Protein AF-A0A1Y4BBS9-F1 (afdb_monomer_lite)

Radius of gyration: 26.83 Å; chains: 1; bounding box: 100×46×59 Å

Structure (mmCIF, N/CA/C/O backbone):
data_AF-A0A1Y4BBS9-F1
#
_entry.id   AF-A0A1Y4BBS9-F1
#
loop_
_atom_site.group_PDB
_atom_site.id
_atom_site.type_symbol
_atom_site.label_atom_id
_atom_site.label_alt_id
_atom_site.label_comp_id
_atom_site.label_asym_id
_atom_site.label_entity_id
_atom_site.label_seq_id
_atom_site.pdbx_PDB_ins_code
_atom_site.Cartn_x
_atom_site.Cartn_y
_atom_site.Cartn_z
_atom_site.occupancy
_atom_site.B_iso_or_equiv
_atom_site.auth_seq_id
_atom_site.auth_comp_id
_atom_site.auth_asym_id
_atom_site.auth_atom_id
_atom_site.pdbx_PDB_model_num
ATOM 1 N N . MET A 1 1 ? -31.414 -8.774 31.921 1.00 51.84 1 MET A N 1
ATOM 2 C CA . MET A 1 1 ? -30.140 -8.858 32.675 1.00 51.84 1 MET A CA 1
ATOM 3 C C . MET A 1 1 ? -29.314 -10.100 32.345 1.00 51.84 1 MET A C 1
ATOM 5 O O . MET A 1 1 ? -28.113 -9.957 32.207 1.00 51.84 1 MET A O 1
ATOM 9 N N . ILE A 1 2 ? -29.913 -11.283 32.158 1.00 49.72 2 ILE A N 1
ATOM 10 C CA . ILE A 1 2 ? -29.173 -12.538 31.895 1.00 49.72 2 ILE A CA 1
ATOM 11 C C . ILE A 1 2 ? -28.369 -12.500 30.578 1.00 49.72 2 ILE A C 1
ATOM 13 O O . ILE A 1 2 ? -27.232 -12.952 30.545 1.00 49.72 2 ILE A O 1
ATOM 17 N N . VAL A 1 3 ? -28.902 -11.878 29.521 1.00 51.78 3 VAL A N 1
ATOM 18 C CA . VAL A 1 3 ? -28.232 -11.794 28.205 1.00 51.78 3 VAL A CA 1
ATOM 19 C C . VAL A 1 3 ? -26.932 -10.974 28.250 1.00 51.78 3 VAL A C 1
ATOM 21 O O . VAL A 1 3 ? -25.945 -11.362 27.639 1.00 51.78 3 VAL A O 1
ATOM 24 N N . ALA A 1 4 ? -26.889 -9.890 29.031 1.00 47.44 4 ALA A N 1
ATOM 25 C CA . ALA A 1 4 ? -25.692 -9.049 29.151 1.00 47.44 4 ALA A CA 1
ATOM 26 C C . ALA A 1 4 ? -24.542 -9.762 29.887 1.00 47.44 4 ALA A C 1
ATOM 28 O O . ALA A 1 4 ? -23.377 -9.568 29.554 1.00 47.44 4 ALA A O 1
ATOM 29 N N . VAL A 1 5 ? -24.871 -10.631 30.850 1.00 56.19 5 VAL A N 1
ATOM 30 C CA . VAL A 1 5 ? -23.878 -11.425 31.590 1.00 56.19 5 VAL A CA 1
ATOM 31 C C . VAL A 1 5 ? -23.255 -12.497 30.691 1.00 56.19 5 VAL A C 1
ATOM 33 O O . VAL A 1 5 ? -22.051 -12.716 30.753 1.00 56.19 5 VAL A O 1
ATOM 36 N N . VAL A 1 6 ? -24.042 -13.118 29.806 1.00 57.91 6 VAL A N 1
ATOM 37 C CA . VAL A 1 6 ? -23.540 -14.143 28.873 1.00 57.91 6 VAL A CA 1
ATOM 38 C C . VAL A 1 6 ? -22.572 -13.545 27.844 1.00 57.91 6 VAL A C 1
ATOM 40 O O . VAL A 1 6 ? -21.527 -14.134 27.584 1.00 57.91 6 VAL A O 1
ATOM 43 N N . VAL A 1 7 ? -22.865 -12.354 27.311 1.00 59.22 7 VAL A N 1
ATOM 44 C CA . VAL A 1 7 ? -21.984 -11.676 26.340 1.00 59.22 7 VAL A CA 1
ATOM 45 C C . VAL A 1 7 ? -20.654 -11.260 26.977 1.00 59.22 7 VAL A C 1
ATOM 47 O O . VAL A 1 7 ? -19.600 -11.478 26.385 1.00 59.22 7 VAL A O 1
ATOM 50 N N . ALA A 1 8 ? -20.675 -10.735 28.206 1.00 55.81 8 ALA A N 1
ATOM 51 C CA . ALA A 1 8 ? -19.452 -10.344 28.909 1.00 55.81 8 ALA A CA 1
ATOM 52 C C . ALA A 1 8 ? -18.528 -11.542 29.210 1.00 55.81 8 ALA A C 1
ATOM 54 O O . ALA A 1 8 ? -17.310 -11.431 29.086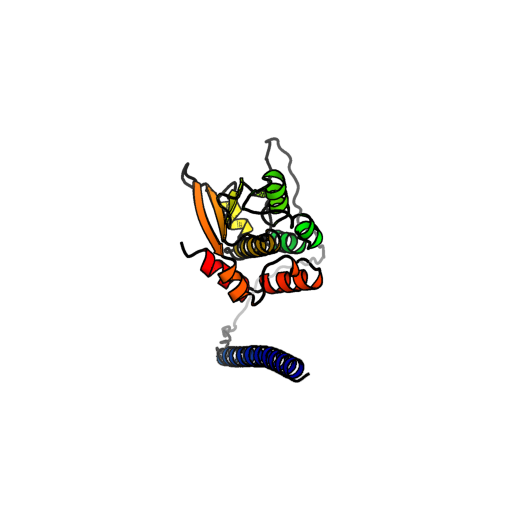 1.00 55.81 8 ALA A O 1
ATOM 55 N N . VAL A 1 9 ? -19.099 -12.702 29.555 1.00 61.75 9 VAL A N 1
ATOM 56 C CA . VAL A 1 9 ? -18.327 -13.930 29.811 1.00 61.75 9 VAL A CA 1
ATOM 57 C C . VAL A 1 9 ? -17.706 -14.486 28.524 1.00 61.75 9 VAL A C 1
ATOM 59 O O . VAL A 1 9 ? -16.564 -14.940 28.554 1.00 61.75 9 VAL A O 1
ATOM 62 N N . LEU A 1 10 ? -18.408 -14.406 27.387 1.00 55.84 10 LEU A N 1
ATOM 63 C CA . LEU A 1 10 ? -17.878 -14.857 26.094 1.00 55.84 10 LEU A CA 1
ATOM 64 C C . LEU A 1 10 ? -16.725 -13.975 25.590 1.00 55.84 10 LEU A C 1
ATOM 66 O O . LEU A 1 10 ? -15.736 -14.506 25.090 1.00 55.84 10 LEU A O 1
ATOM 70 N N . LEU A 1 11 ? -16.809 -12.654 25.775 1.00 56.56 11 LEU A N 1
ATOM 71 C CA . LEU A 1 11 ? -15.729 -11.733 25.397 1.00 56.56 11 LEU A CA 1
ATOM 72 C C . LEU A 1 11 ? -14.463 -11.953 26.240 1.00 56.56 11 LEU A C 1
ATOM 74 O O . LEU A 1 11 ? -13.361 -11.997 25.697 1.00 56.56 11 LEU A O 1
ATOM 78 N N . LEU A 1 12 ? -14.611 -12.170 27.551 1.00 53.50 12 LEU A N 1
ATOM 79 C CA . LEU A 1 12 ? -13.477 -12.466 28.435 1.00 53.50 12 LEU A CA 1
ATOM 80 C C . LEU A 1 12 ? -12.827 -13.823 28.122 1.00 53.50 12 LEU A C 1
ATOM 82 O O . LEU A 1 12 ? -11.603 -13.940 28.172 1.00 53.50 12 LEU A O 1
ATOM 86 N N . ALA A 1 13 ? -13.622 -14.833 27.753 1.00 54.53 13 ALA A N 1
ATOM 87 C CA . ALA A 1 13 ? -13.100 -16.132 27.331 1.00 54.53 13 ALA A CA 1
ATOM 88 C C . ALA A 1 13 ? -12.351 -16.056 25.985 1.00 54.53 13 ALA A C 1
ATOM 90 O O . ALA A 1 13 ? -11.323 -16.711 25.831 1.00 54.53 13 ALA A O 1
ATOM 91 N N . GLY A 1 14 ? -12.820 -15.231 25.040 1.00 42.78 14 GLY A N 1
ATOM 92 C CA . GLY A 1 14 ? -12.148 -15.008 23.754 1.00 42.78 14 GLY A CA 1
ATOM 93 C C . GLY A 1 14 ? -10.774 -14.348 23.903 1.00 42.78 14 GLY A C 1
ATOM 94 O O . GLY A 1 14 ? -9.796 -14.834 23.341 1.00 42.78 14 GLY A O 1
ATOM 95 N N . ILE A 1 15 ? -10.671 -13.307 24.736 1.00 58.84 15 ILE A N 1
ATOM 96 C CA . ILE A 1 15 ? -9.401 -12.603 24.993 1.00 58.84 15 ILE A CA 1
ATOM 97 C C . ILE A 1 15 ? -8.395 -13.519 25.712 1.00 58.84 15 ILE A C 1
ATOM 99 O O . ILE A 1 15 ? -7.218 -13.542 25.354 1.00 58.84 15 ILE A O 1
ATOM 103 N N . ALA A 1 16 ? -8.847 -14.321 26.683 1.00 48.69 16 ALA A N 1
ATOM 104 C CA . ALA A 1 16 ? -7.992 -15.297 27.364 1.00 48.69 16 ALA A CA 1
ATOM 105 C C . ALA A 1 16 ? -7.545 -16.450 26.440 1.00 48.69 16 ALA A C 1
ATOM 107 O O . ALA A 1 16 ? -6.446 -16.976 26.597 1.00 48.69 16 ALA A O 1
ATOM 108 N N . GLY A 1 17 ? -8.369 -16.830 25.457 1.00 39.91 17 GLY A N 1
ATOM 109 C CA . GLY A 1 17 ? -7.997 -17.804 24.431 1.00 39.91 17 GLY A CA 1
ATOM 110 C C . GLY A 1 17 ? -6.877 -17.295 23.521 1.00 39.91 17 GLY A C 1
ATOM 111 O O . GLY A 1 17 ? -5.894 -18.005 23.310 1.00 39.91 17 GLY A O 1
ATOM 112 N N . CYS A 1 18 ? -6.975 -16.050 23.043 1.00 50.34 18 CYS A N 1
ATOM 113 C CA . CYS A 1 18 ? -5.962 -15.454 22.167 1.00 50.34 18 CYS A CA 1
ATOM 114 C C . CYS A 1 18 ? -4.599 -15.277 22.860 1.00 50.34 18 CYS A C 1
ATOM 116 O O . CYS A 1 18 ? -3.564 -15.484 22.231 1.00 50.34 18 CYS A O 1
ATOM 118 N N . THR A 1 19 ? -4.564 -14.958 24.161 1.00 47.69 19 THR A N 1
ATOM 119 C CA . THR A 1 19 ? -3.289 -14.807 24.888 1.00 47.69 19 THR A CA 1
ATOM 120 C C . THR A 1 19 ? -2.596 -16.140 25.171 1.00 47.69 19 THR A C 1
ATOM 122 O O . THR A 1 19 ? -1.371 -16.212 25.099 1.00 47.69 19 THR A O 1
ATOM 125 N N . VAL A 1 20 ? -3.346 -17.214 25.448 1.00 48.25 20 VAL A N 1
ATOM 126 C CA . VAL A 1 20 ? -2.765 -18.540 25.732 1.00 48.25 20 VAL A CA 1
ATOM 127 C C . VAL A 1 20 ? -2.250 -19.223 24.461 1.00 48.25 20 VAL A C 1
ATOM 129 O O . VAL A 1 20 ? -1.188 -19.843 24.508 1.00 48.25 20 VAL A O 1
ATOM 132 N N . PHE A 1 21 ? -2.932 -19.075 23.318 1.00 50.06 21 PHE A N 1
ATOM 133 C CA . PHE A 1 21 ? -2.427 -19.603 22.043 1.00 50.06 21 PHE A CA 1
ATOM 134 C C . PHE A 1 21 ? -1.174 -18.861 21.559 1.00 50.06 21 PHE A C 1
ATOM 136 O O . PHE A 1 21 ? -0.216 -19.521 21.165 1.00 50.06 21 PHE A O 1
ATOM 143 N N . ASN A 1 22 ? -1.117 -17.531 21.699 1.00 47.25 22 ASN A N 1
ATOM 144 C CA . ASN A 1 22 ? 0.093 -16.770 21.370 1.00 47.25 22 ASN A CA 1
ATOM 145 C C . ASN A 1 22 ? 1.272 -17.085 22.308 1.00 47.25 22 ASN A C 1
ATOM 147 O O . ASN A 1 22 ? 2.414 -17.048 21.869 1.00 47.25 22 ASN A O 1
ATOM 151 N N . LEU A 1 23 ? 1.037 -17.433 23.581 1.00 44.06 23 LEU A N 1
ATOM 152 C CA . LEU A 1 23 ? 2.121 -17.777 24.514 1.00 44.06 23 LEU A CA 1
ATOM 153 C C . LEU A 1 23 ? 2.683 -19.195 24.295 1.00 44.06 23 LEU A C 1
ATOM 155 O O . LEU A 1 23 ? 3.881 -19.417 24.478 1.00 44.06 23 LEU A O 1
ATOM 159 N N . LEU A 1 24 ? 1.835 -20.151 23.901 1.00 44.22 24 LEU A N 1
ATOM 160 C CA . LEU A 1 24 ? 2.252 -21.531 23.617 1.00 44.22 24 LEU A CA 1
ATOM 161 C C . LEU A 1 24 ? 3.064 -21.647 22.317 1.00 44.22 24 LEU A C 1
ATOM 163 O O . LEU A 1 24 ? 3.918 -22.530 22.222 1.00 44.22 24 LEU A O 1
ATOM 167 N N . ASP A 1 25 ? 2.844 -20.750 21.354 1.00 48.19 25 ASP A N 1
ATOM 168 C CA . ASP A 1 25 ? 3.621 -20.707 20.109 1.00 48.19 25 ASP A CA 1
ATOM 169 C C . ASP A 1 25 ? 5.037 -20.143 20.346 1.00 48.19 25 ASP A C 1
ATOM 171 O O . ASP A 1 25 ? 6.028 -20.685 19.854 1.00 48.19 25 ASP A O 1
ATOM 175 N N . THR A 1 26 ? 5.175 -19.144 21.228 1.00 53.19 26 THR A N 1
ATOM 176 C CA . THR A 1 26 ? 6.481 -18.566 21.600 1.00 53.19 26 THR A CA 1
ATOM 177 C C . THR A 1 26 ? 7.366 -19.540 22.386 1.00 53.19 26 THR A C 1
ATOM 179 O O . THR A 1 26 ? 8.588 -19.510 22.248 1.00 53.19 26 THR A O 1
ATOM 182 N N . GLN A 1 27 ? 6.784 -20.433 23.197 1.00 45.47 27 GLN A N 1
ATOM 183 C CA . GLN A 1 27 ? 7.561 -21.431 23.947 1.00 45.47 27 GLN A CA 1
ATOM 184 C C . GLN A 1 27 ? 8.099 -22.555 23.052 1.00 45.47 27 GLN A C 1
ATOM 186 O O . GLN A 1 27 ? 9.244 -22.963 23.227 1.00 45.47 27 GLN A O 1
ATOM 191 N N . ARG A 1 28 ? 7.336 -22.994 22.040 1.00 50.81 28 ARG A N 1
ATOM 192 C CA . ARG A 1 28 ? 7.841 -23.954 21.042 1.00 50.81 28 ARG A CA 1
ATOM 193 C C . ARG A 1 28 ? 8.947 -23.364 20.169 1.00 50.81 28 ARG A C 1
ATOM 195 O O . ARG A 1 28 ? 9.921 -24.055 19.897 1.00 50.81 28 ARG A O 1
ATOM 202 N N . ALA A 1 29 ? 8.841 -22.087 19.800 1.00 52.16 29 ALA A N 1
ATOM 203 C CA . ALA A 1 29 ? 9.890 -21.397 19.050 1.00 52.16 29 ALA A CA 1
ATOM 204 C C . ALA A 1 29 ? 11.191 -21.216 19.861 1.00 52.16 29 ALA A C 1
ATOM 206 O O . ALA A 1 29 ? 12.279 -21.223 19.290 1.00 52.16 29 ALA A O 1
ATOM 207 N N . HIS A 1 30 ? 11.104 -21.081 21.190 1.00 48.28 30 HIS A N 1
ATOM 208 C CA . HIS A 1 30 ? 12.286 -20.961 22.049 1.00 48.28 30 HIS A CA 1
ATOM 209 C C . HIS A 1 30 ? 13.034 -22.293 22.230 1.00 48.28 30 HIS A C 1
ATOM 211 O O . HIS A 1 30 ? 14.266 -22.301 22.216 1.00 48.28 30 HIS A O 1
ATOM 217 N N . ASP A 1 31 ? 12.309 -23.411 22.343 1.00 51.72 31 ASP A N 1
ATOM 218 C CA . ASP A 1 31 ? 12.910 -24.744 22.495 1.00 51.72 31 ASP A CA 1
ATOM 219 C C . ASP A 1 31 ? 13.601 -25.228 21.201 1.00 51.72 31 ASP A C 1
ATOM 221 O O . ASP A 1 31 ? 14.678 -25.826 21.275 1.00 51.72 31 ASP A O 1
ATOM 225 N N . ASP A 1 32 ? 13.070 -24.895 20.016 1.00 52.56 32 ASP A N 1
ATOM 226 C CA . ASP A 1 32 ? 13.732 -25.200 18.732 1.00 52.56 32 ASP A CA 1
ATOM 227 C C . ASP A 1 32 ? 15.015 -24.370 18.523 1.00 52.56 32 ASP A C 1
ATOM 229 O O . ASP A 1 32 ? 16.012 -24.882 18.007 1.00 52.56 32 ASP A O 1
ATOM 233 N N . TYR A 1 33 ? 15.046 -23.116 18.995 1.00 46.72 33 TYR A N 1
ATOM 234 C CA . TYR A 1 33 ? 16.228 -22.250 18.881 1.00 46.72 33 TYR A CA 1
ATOM 235 C C . TYR A 1 33 ? 17.378 -22.688 19.809 1.00 46.72 33 TYR A C 1
ATOM 237 O O . TYR A 1 33 ? 18.554 -22.552 19.462 1.00 46.72 33 TYR A O 1
ATOM 245 N N . GLN A 1 34 ? 17.066 -23.262 20.979 1.00 48.53 34 GLN A N 1
ATOM 246 C CA . GLN A 1 34 ? 18.080 -23.829 21.880 1.00 48.53 34 GLN A CA 1
ATOM 247 C C . GLN A 1 34 ? 18.556 -25.231 21.453 1.00 48.53 34 GLN A C 1
ATOM 249 O O . GLN A 1 34 ? 19.658 -25.639 21.818 1.00 48.53 34 GLN A O 1
ATOM 254 N N . GLY A 1 35 ? 17.778 -25.960 20.645 1.00 45.66 35 GLY A N 1
ATOM 255 C CA . GLY A 1 35 ? 18.143 -27.288 20.137 1.00 45.66 35 GLY A CA 1
ATOM 256 C C . GLY A 1 35 ? 19.208 -27.296 19.030 1.00 45.66 35 GLY A C 1
ATOM 257 O O . GLY A 1 35 ? 19.811 -28.340 18.779 1.00 45.66 35 GLY A O 1
ATOM 258 N N . GLN A 1 36 ? 19.472 -26.155 18.377 1.00 46.31 36 GLN A N 1
ATOM 259 C CA . GLN A 1 36 ? 20.400 -26.058 17.237 1.00 46.31 36 GLN A CA 1
ATOM 260 C C . GLN A 1 36 ? 21.778 -25.440 17.549 1.00 46.31 36 GLN A C 1
ATOM 262 O O . GLN A 1 36 ? 22.647 -25.414 16.677 1.00 46.31 36 GLN A O 1
ATOM 267 N N . THR A 1 37 ? 22.060 -25.018 18.785 1.00 49.12 37 THR A N 1
ATOM 268 C CA . THR A 1 37 ? 23.386 -24.495 19.172 1.00 49.12 37 THR A CA 1
ATOM 269 C C . THR A 1 37 ? 24.276 -25.581 19.770 1.00 49.12 37 THR A C 1
ATOM 271 O O . THR A 1 37 ? 24.580 -25.608 20.958 1.00 49.12 37 THR A O 1
ATOM 274 N N . SER A 1 38 ? 24.745 -26.490 18.916 1.00 43.91 38 SER A N 1
ATOM 275 C CA . SER 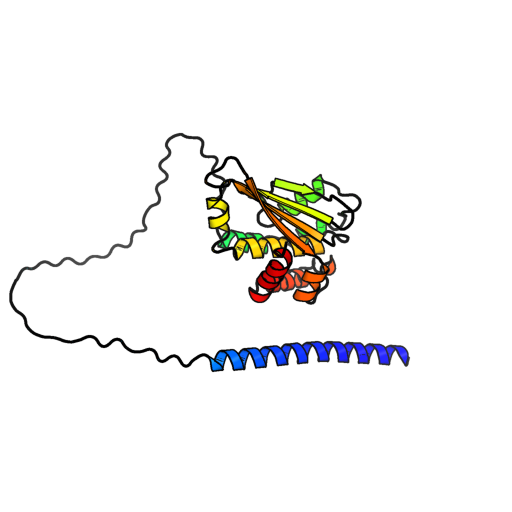A 1 38 ? 25.886 -27.345 19.252 1.00 43.91 38 SER A CA 1
ATOM 276 C C . SER A 1 38 ? 26.696 -27.696 18.002 1.00 43.91 38 SER A C 1
ATOM 278 O O . SER A 1 38 ? 26.869 -28.864 17.663 1.00 43.91 38 SER A O 1
ATOM 280 N N . GLN A 1 39 ? 27.205 -26.672 17.310 1.00 36.66 39 GLN A N 1
ATOM 281 C CA . GLN A 1 39 ? 28.352 -26.830 16.417 1.00 36.66 39 GLN A CA 1
ATOM 282 C C . GLN A 1 39 ? 29.585 -26.225 17.083 1.00 36.66 39 GLN A C 1
ATOM 284 O O . GLN A 1 39 ? 29.702 -25.022 17.297 1.00 36.66 39 GLN A O 1
ATOM 289 N N . THR A 1 40 ? 30.476 -27.123 17.477 1.00 39.06 40 THR A N 1
ATOM 290 C CA . THR A 1 40 ? 31.771 -26.875 18.093 1.00 39.06 40 THR A CA 1
ATOM 291 C C . THR A 1 40 ? 32.628 -26.027 17.156 1.00 39.06 40 THR A C 1
ATOM 293 O O . THR A 1 40 ? 32.989 -26.476 16.071 1.00 39.06 40 THR A O 1
ATOM 296 N N . VAL A 1 41 ? 32.979 -24.811 17.574 1.00 40.75 41 VAL A N 1
ATOM 297 C CA . VAL A 1 41 ? 34.001 -24.001 16.901 1.00 40.75 41 VAL A CA 1
ATOM 298 C C . VAL A 1 41 ? 35.329 -24.753 17.023 1.00 40.75 41 VAL A C 1
ATOM 300 O O . VAL A 1 41 ? 35.892 -24.846 18.114 1.00 40.75 41 VAL A O 1
ATOM 303 N N . GLN A 1 42 ? 35.811 -25.348 15.931 1.00 31.45 42 GLN A N 1
ATOM 304 C CA . GLN A 1 42 ? 37.173 -25.875 15.874 1.00 31.45 42 GLN A CA 1
ATOM 305 C C . GLN A 1 42 ? 38.139 -24.690 15.788 1.00 31.45 42 GLN A C 1
ATOM 307 O O . GLN A 1 42 ? 38.122 -23.937 14.816 1.00 31.45 42 GLN A O 1
ATOM 312 N N . GLN A 1 43 ? 38.964 -24.517 16.823 1.00 34.84 43 GLN A N 1
ATOM 313 C CA . GLN A 1 43 ? 40.153 -23.672 16.754 1.00 34.84 43 GLN A CA 1
ATOM 314 C C . GLN A 1 43 ? 41.058 -24.191 15.633 1.00 34.84 43 GLN A C 1
ATOM 316 O O . GLN A 1 43 ? 41.408 -25.370 15.609 1.00 34.84 43 GLN A O 1
ATOM 321 N N . VAL A 1 44 ? 41.428 -23.309 14.707 1.00 38.03 44 VAL A N 1
ATOM 322 C CA . VAL A 1 44 ? 42.508 -23.570 13.756 1.00 38.03 44 VAL A CA 1
ATOM 323 C C . VAL A 1 44 ? 43.823 -23.408 14.517 1.00 38.03 44 VAL A C 1
ATOM 325 O O . VAL A 1 44 ? 44.163 -22.302 14.930 1.00 38.03 44 VAL A O 1
ATOM 328 N N . ASP A 1 45 ? 44.527 -24.520 14.725 1.00 33.12 45 ASP A N 1
ATOM 329 C CA . ASP A 1 45 ? 45.896 -24.548 15.241 1.00 33.12 45 ASP A CA 1
ATOM 330 C C . ASP A 1 45 ? 46.861 -23.898 14.231 1.00 33.12 45 ASP A C 1
ATOM 332 O O . ASP A 1 45 ? 46.976 -24.325 13.079 1.00 33.12 45 ASP A O 1
ATOM 336 N N . GLU A 1 46 ? 47.586 -22.876 14.684 1.00 36.75 46 GLU A N 1
ATOM 337 C CA . GLU A 1 46 ? 48.770 -22.320 14.021 1.00 36.75 46 GLU A CA 1
ATOM 338 C C . GLU A 1 46 ? 49.968 -23.277 14.209 1.00 36.75 46 GLU A C 1
ATOM 340 O O . GLU A 1 46 ? 50.296 -23.619 15.350 1.00 36.75 46 GLU A O 1
ATOM 345 N N . PRO A 1 47 ? 50.688 -23.701 13.151 1.00 33.97 47 PRO A N 1
ATOM 346 C CA . PRO A 1 47 ? 51.934 -24.438 13.324 1.00 33.97 47 PRO A CA 1
ATOM 347 C C . PRO A 1 47 ? 53.123 -23.481 13.515 1.00 33.97 47 PRO A C 1
ATOM 349 O O . PRO A 1 47 ? 53.407 -22.620 12.684 1.00 33.97 47 PRO A O 1
ATOM 352 N N . GLY A 1 48 ? 53.817 -23.661 14.642 1.00 31.64 48 GLY A N 1
ATOM 353 C CA . GLY A 1 48 ? 54.866 -22.783 15.157 1.00 31.64 48 GLY A CA 1
ATOM 354 C C . GLY A 1 48 ? 56.255 -22.839 14.497 1.00 31.64 48 GLY A C 1
ATOM 355 O O . GLY A 1 48 ? 56.664 -23.819 13.883 1.00 31.64 48 GLY A O 1
ATOM 356 N N . THR A 1 49 ? 56.952 -21.714 14.693 1.00 38.31 49 THR A N 1
ATOM 357 C CA . THR A 1 49 ? 58.388 -21.461 14.958 1.00 38.31 49 THR A CA 1
ATOM 358 C C . THR A 1 49 ? 59.475 -22.425 14.437 1.00 38.31 49 THR A C 1
ATOM 360 O O . THR A 1 49 ? 59.569 -23.580 14.838 1.00 38.31 49 THR A O 1
ATOM 363 N N . THR A 1 50 ? 60.460 -21.889 13.693 1.00 32.44 50 THR A N 1
ATOM 364 C CA . THR A 1 50 ? 61.848 -21.653 14.181 1.00 32.44 50 THR A CA 1
ATOM 365 C C . THR A 1 50 ? 62.806 -21.096 13.104 1.00 32.44 50 THR A C 1
ATOM 367 O O . THR A 1 50 ? 62.830 -21.569 11.974 1.00 32.44 50 THR A O 1
ATOM 370 N N . SER A 1 51 ? 63.688 -20.189 13.559 1.00 30.41 51 SER A N 1
ATOM 371 C CA . SER A 1 51 ? 65.027 -19.816 13.035 1.00 30.41 51 SER A CA 1
ATOM 372 C C . SER A 1 51 ? 65.178 -18.575 12.127 1.00 30.41 51 SER A C 1
ATOM 374 O O . SER A 1 51 ? 64.988 -18.618 10.918 1.00 30.41 51 SER A O 1
ATOM 376 N N . GLU A 1 52 ? 65.642 -17.490 12.764 1.00 31.59 52 GLU A N 1
ATOM 377 C CA . GLU A 1 52 ? 66.498 -16.397 12.247 1.00 31.59 52 GLU A CA 1
ATOM 378 C C . GLU A 1 52 ? 67.827 -16.923 11.618 1.00 31.59 52 GLU A C 1
ATOM 380 O O . GLU A 1 52 ? 68.135 -18.096 11.863 1.00 31.59 52 GLU A O 1
ATOM 385 N N . PRO A 1 53 ? 68.671 -16.129 10.887 1.00 43.09 53 PRO A N 1
ATOM 386 C CA . PRO A 1 53 ? 68.898 -14.684 11.092 1.00 43.09 53 PRO A CA 1
ATOM 387 C C . PRO A 1 53 ? 69.249 -13.782 9.874 1.00 43.09 53 PRO A C 1
ATOM 389 O O . PRO A 1 53 ? 69.634 -14.235 8.799 1.00 43.09 53 PRO A O 1
ATOM 392 N N . SER A 1 54 ? 69.326 -12.480 10.191 1.00 28.41 54 SER A N 1
ATOM 393 C CA . SER A 1 54 ? 70.223 -11.431 9.646 1.00 28.41 54 SER A CA 1
ATOM 394 C C . SER A 1 54 ? 69.711 -10.552 8.496 1.00 28.41 54 SER A C 1
ATOM 396 O O . SER A 1 54 ? 69.605 -10.998 7.358 1.00 28.41 54 SER A O 1
ATOM 398 N N . GLY A 1 55 ? 69.542 -9.250 8.771 1.00 26.92 55 GLY A N 1
ATOM 399 C CA . GLY A 1 55 ? 69.380 -8.230 7.727 1.00 26.92 55 GLY A CA 1
ATOM 400 C C . GLY A 1 55 ? 68.852 -6.874 8.202 1.00 26.92 55 GLY A C 1
ATOM 401 O O . GLY A 1 55 ? 67.746 -6.490 7.859 1.00 26.92 55 GLY A O 1
ATOM 402 N N . GLU A 1 56 ? 69.654 -6.179 8.999 1.00 28.05 56 GLU A N 1
ATOM 403 C CA . GLU A 1 56 ? 69.587 -4.774 9.435 1.00 28.05 56 GLU A CA 1
ATOM 404 C C . GLU A 1 56 ? 69.072 -3.746 8.389 1.00 28.05 56 GLU A C 1
ATOM 406 O O . GLU A 1 56 ? 69.549 -3.738 7.256 1.00 28.05 56 GLU A O 1
ATOM 411 N N . THR A 1 57 ? 68.164 -2.824 8.773 1.00 27.94 57 THR A N 1
ATOM 412 C CA . THR A 1 57 ? 68.357 -1.340 8.787 1.00 27.94 57 THR A CA 1
ATOM 413 C C . THR A 1 57 ? 67.034 -0.570 9.022 1.00 27.94 57 THR A C 1
ATOM 415 O O . THR A 1 57 ? 66.178 -0.465 8.153 1.00 27.94 57 THR A O 1
ATOM 418 N N . THR A 1 58 ? 66.914 -0.016 10.231 1.00 29.05 58 THR A N 1
ATOM 419 C CA . THR A 1 58 ? 66.468 1.337 10.640 1.00 29.05 58 THR A CA 1
ATOM 420 C C . THR A 1 58 ? 65.623 2.209 9.686 1.00 29.05 58 THR A C 1
ATOM 422 O O . THR A 1 58 ? 66.129 2.691 8.676 1.00 29.05 58 THR A O 1
ATOM 425 N N . SER A 1 59 ? 64.424 2.628 10.124 1.00 29.92 59 SER A N 1
ATOM 426 C CA . SER A 1 59 ? 64.138 4.025 10.544 1.00 29.92 59 SER A CA 1
ATOM 427 C C . SER A 1 59 ? 62.692 4.218 11.020 1.00 29.92 59 SER A C 1
ATOM 429 O O . SER A 1 59 ? 61.737 3.855 10.343 1.00 29.92 59 SER A O 1
ATOM 431 N N . GLN A 1 60 ? 62.566 4.826 12.201 1.00 32.88 60 GLN A N 1
ATOM 432 C CA . GLN A 1 60 ? 61.342 5.363 12.800 1.00 32.88 60 GLN A CA 1
ATOM 433 C C . GLN A 1 60 ? 60.754 6.502 11.956 1.00 32.88 60 GLN A C 1
ATOM 435 O O . GLN A 1 60 ? 61.521 7.309 11.442 1.00 32.88 60 GLN A O 1
ATOM 440 N N . THR A 1 61 ? 59.426 6.656 11.944 1.00 28.88 61 THR A N 1
ATOM 441 C CA . THR A 1 61 ? 58.730 7.903 12.331 1.00 28.88 61 THR A CA 1
ATOM 442 C C . THR A 1 61 ? 57.267 7.564 12.646 1.00 28.88 61 THR A C 1
ATOM 444 O O . THR A 1 61 ? 56.570 6.971 11.828 1.00 28.88 61 THR A O 1
ATOM 447 N N . THR A 1 62 ? 56.837 7.902 13.858 1.00 34.72 62 THR A N 1
ATOM 448 C CA . THR A 1 62 ? 55.436 7.983 14.293 1.00 34.72 62 THR A CA 1
ATOM 449 C C . THR A 1 62 ? 54.881 9.326 13.825 1.00 34.72 62 THR A C 1
ATOM 451 O O . THR A 1 62 ? 55.616 10.298 13.939 1.00 34.72 62 THR A O 1
ATOM 454 N N . ASP A 1 63 ? 53.642 9.390 13.328 1.00 30.11 63 ASP A N 1
ATOM 455 C CA . ASP A 1 63 ? 52.673 10.435 13.704 1.00 30.11 63 ASP A CA 1
ATOM 456 C C . ASP A 1 63 ? 51.283 10.187 13.086 1.00 30.11 63 ASP A C 1
ATOM 458 O O . ASP A 1 63 ? 51.135 9.804 11.925 1.00 30.11 63 ASP A O 1
ATOM 462 N N . ASP A 1 64 ? 50.283 10.406 13.939 1.00 35.72 64 ASP A N 1
ATOM 463 C CA . ASP A 1 64 ? 48.837 10.430 13.713 1.00 35.72 64 ASP A CA 1
ATOM 464 C C . ASP A 1 64 ? 48.403 11.424 12.623 1.00 35.72 64 ASP A C 1
ATOM 466 O O . ASP A 1 64 ? 48.828 12.579 12.634 1.00 35.72 64 ASP A O 1
ATOM 470 N N . ALA A 1 65 ? 47.429 11.032 11.793 1.00 31.03 65 ALA A N 1
ATOM 471 C CA . ALA A 1 65 ? 46.402 11.944 11.281 1.00 31.03 65 ALA A CA 1
ATOM 472 C C . ALA A 1 65 ? 45.222 11.177 10.660 1.00 31.03 65 ALA A C 1
ATOM 474 O O . ALA A 1 65 ? 45.306 10.592 9.583 1.00 31.03 65 ALA A O 1
ATOM 475 N N . THR A 1 66 ? 44.082 11.258 11.343 1.00 40.47 66 THR A N 1
ATOM 476 C CA . THR A 1 66 ? 42.741 11.044 10.790 1.00 40.47 66 THR A CA 1
ATOM 477 C C . THR A 1 66 ? 42.504 12.006 9.624 1.00 40.47 66 THR A C 1
ATOM 479 O O . THR A 1 66 ? 42.656 13.217 9.791 1.00 40.47 66 THR A O 1
ATOM 482 N N . THR A 1 67 ? 42.080 11.523 8.454 1.00 31.81 67 THR A N 1
ATOM 483 C CA . THR A 1 67 ? 41.348 12.369 7.498 1.00 31.81 67 THR A CA 1
ATOM 484 C C . THR A 1 67 ? 40.466 11.540 6.573 1.00 31.81 67 THR A C 1
ATOM 486 O O . THR A 1 67 ? 40.920 10.641 5.872 1.00 31.81 67 THR A O 1
ATOM 489 N N . SER A 1 68 ? 39.182 11.881 6.610 1.00 35.38 68 SER A N 1
ATOM 490 C CA . SER A 1 68 ? 38.091 11.383 5.789 1.00 35.38 68 SER A CA 1
ATOM 491 C C . SER A 1 68 ? 38.402 11.456 4.292 1.00 35.38 68 SER A C 1
ATOM 493 O O . SER A 1 68 ? 38.787 12.509 3.778 1.00 35.38 68 SER A O 1
ATOM 495 N N . GLN A 1 69 ? 38.170 10.350 3.583 1.00 33.22 69 GLN A N 1
ATOM 496 C CA . GLN A 1 69 ? 38.175 10.315 2.124 1.00 33.22 69 GLN A CA 1
ATOM 497 C C . GLN A 1 69 ? 36.914 10.985 1.562 1.00 33.22 69 GLN A C 1
ATOM 499 O O . GLN A 1 69 ? 35.805 10.466 1.584 1.00 33.22 69 GLN A O 1
ATOM 504 N N . THR A 1 70 ? 37.151 12.209 1.116 1.00 30.89 70 THR A N 1
ATOM 505 C CA . THR A 1 70 ? 36.674 12.881 -0.096 1.00 30.89 70 THR A CA 1
ATOM 506 C C . THR A 1 70 ? 35.773 12.065 -1.043 1.00 30.89 70 THR A C 1
ATOM 508 O O . THR A 1 70 ? 36.222 11.101 -1.650 1.00 30.89 70 THR A O 1
ATOM 511 N N . THR A 1 71 ? 34.561 12.565 -1.319 1.00 33.56 71 THR A N 1
ATOM 512 C CA . THR A 1 71 ? 33.937 12.444 -2.652 1.00 33.56 71 THR A CA 1
ATOM 513 C C . THR A 1 71 ? 33.793 13.851 -3.216 1.00 33.56 71 THR A C 1
ATOM 515 O O . THR A 1 71 ? 32.965 14.645 -2.775 1.00 33.56 71 THR A O 1
ATOM 518 N N . GLY A 1 72 ? 34.700 14.199 -4.127 1.00 29.12 72 GLY A N 1
ATOM 519 C CA . GLY A 1 72 ? 34.674 15.459 -4.854 1.00 29.12 72 GLY A CA 1
ATOM 520 C C . GLY A 1 72 ? 33.732 15.352 -6.046 1.00 29.12 72 GLY A C 1
ATOM 521 O O . GLY A 1 72 ? 33.977 14.563 -6.953 1.00 29.12 72 GLY A O 1
ATOM 522 N N . ASN A 1 73 ? 32.694 16.186 -6.060 1.00 39.78 73 ASN A N 1
ATOM 523 C CA . ASN A 1 73 ? 31.901 16.471 -7.249 1.00 39.78 73 ASN A CA 1
ATOM 524 C C . ASN A 1 73 ? 32.811 17.080 -8.328 1.00 39.78 73 ASN A C 1
ATOM 526 O O . ASN A 1 73 ? 33.219 18.239 -8.222 1.00 39.78 73 ASN A O 1
ATOM 530 N N . GLN A 1 74 ? 33.114 16.315 -9.374 1.00 31.80 74 GLN A N 1
ATOM 531 C CA . GLN A 1 74 ? 33.620 16.863 -10.628 1.00 31.80 74 GLN A CA 1
ATOM 532 C C . GLN A 1 74 ? 32.457 17.049 -11.596 1.00 31.80 74 GLN A C 1
ATOM 534 O O . GLN A 1 74 ? 31.916 16.103 -12.159 1.00 31.80 74 GLN A O 1
ATOM 539 N N . THR A 1 75 ? 32.076 18.308 -11.781 1.00 38.81 75 THR A N 1
ATOM 540 C CA . THR A 1 75 ? 31.103 18.747 -12.774 1.00 38.81 75 THR A CA 1
ATOM 541 C C . THR A 1 75 ? 31.772 18.769 -14.148 1.00 38.81 75 THR A C 1
ATOM 543 O O . THR A 1 75 ? 32.668 19.574 -14.391 1.00 38.81 75 THR A O 1
ATOM 546 N N . THR A 1 76 ? 31.340 17.911 -15.070 1.00 32.66 76 THR A N 1
ATOM 547 C CA . THR A 1 76 ? 31.547 18.092 -16.516 1.00 32.66 76 THR A CA 1
ATOM 548 C C . THR A 1 76 ? 30.244 17.738 -17.215 1.00 32.66 76 THR A C 1
ATOM 550 O O . THR A 1 76 ? 29.621 16.729 -16.904 1.00 32.66 76 THR A O 1
ATOM 553 N N . GLY A 1 77 ? 29.794 18.641 -18.087 1.00 37.91 77 GLY A N 1
ATOM 554 C CA . GLY A 1 77 ? 28.454 18.649 -18.653 1.00 37.91 77 GLY A CA 1
ATOM 555 C C . GLY A 1 77 ? 28.082 17.359 -19.372 1.00 37.91 77 GLY A C 1
ATOM 556 O O . GLY A 1 77 ? 28.606 17.058 -20.435 1.00 37.91 77 GLY A O 1
ATOM 557 N N . ASN A 1 78 ? 27.110 16.666 -18.802 1.00 33.78 78 ASN A N 1
ATOM 558 C CA . ASN A 1 78 ? 26.005 16.056 -19.513 1.00 33.78 78 ASN A CA 1
ATOM 559 C C . ASN A 1 78 ? 24.823 16.081 -18.545 1.00 33.78 78 ASN A C 1
ATOM 561 O O . ASN A 1 78 ? 24.997 16.010 -17.330 1.00 33.78 78 ASN A O 1
ATOM 565 N N . GLN A 1 79 ? 23.633 16.305 -19.078 1.00 38.44 79 GLN A N 1
ATOM 566 C CA . GLN A 1 79 ? 22.406 16.422 -18.310 1.00 38.44 79 GLN A CA 1
ATOM 567 C C . GLN A 1 79 ? 22.049 15.041 -17.747 1.00 38.44 79 GLN A C 1
ATOM 569 O O . GLN A 1 79 ? 21.300 14.291 -18.361 1.00 38.44 79 GLN A O 1
ATOM 574 N N . THR A 1 80 ? 22.635 14.680 -16.607 1.00 31.88 80 THR A N 1
ATOM 575 C CA . THR A 1 80 ? 22.224 13.508 -15.841 1.00 31.88 80 THR A CA 1
ATOM 576 C C . THR A 1 80 ? 20.913 13.875 -15.164 1.00 31.88 80 THR A C 1
ATOM 578 O O . THR A 1 80 ? 20.880 14.686 -14.239 1.00 31.88 80 THR A O 1
ATOM 581 N N . THR A 1 81 ? 19.809 13.320 -15.652 1.00 36.78 81 THR A N 1
ATOM 582 C CA . THR A 1 81 ? 18.610 13.127 -14.839 1.00 36.78 81 THR A CA 1
ATOM 583 C C . THR A 1 81 ? 18.988 12.161 -13.727 1.00 36.78 81 THR A C 1
ATOM 585 O O . THR A 1 81 ? 18.840 10.955 -13.864 1.00 36.78 81 THR A O 1
ATOM 588 N N . SER A 1 82 ? 19.583 12.692 -12.663 1.00 36.09 82 SER A N 1
ATOM 589 C CA . SER A 1 82 ? 19.796 11.964 -11.423 1.00 36.09 82 SER A CA 1
ATOM 590 C C . SER A 1 82 ? 18.424 11.776 -10.786 1.00 36.09 82 SER A C 1
ATOM 592 O O . SER A 1 82 ? 17.945 12.657 -10.072 1.00 36.09 82 SER A O 1
ATOM 594 N N . THR A 1 83 ? 17.753 10.671 -11.102 1.00 45.12 83 THR A N 1
ATOM 595 C CA . THR A 1 83 ? 16.745 10.124 -10.197 1.00 45.12 83 THR A CA 1
ATOM 596 C C . THR A 1 83 ? 17.438 9.894 -8.849 1.00 45.12 83 THR A C 1
ATOM 598 O O . THR A 1 83 ? 18.582 9.430 -8.827 1.00 45.12 83 THR A O 1
ATOM 601 N N . PRO A 1 84 ? 16.845 10.314 -7.718 1.00 52.50 84 PRO A N 1
ATOM 602 C CA . PRO A 1 84 ? 17.398 9.993 -6.412 1.00 52.50 84 PRO A CA 1
ATOM 603 C C . PRO A 1 84 ? 17.384 8.472 -6.267 1.00 52.50 84 PRO A C 1
ATOM 605 O O . PRO A 1 84 ? 16.320 7.878 -6.135 1.00 52.50 84 PRO A O 1
ATOM 608 N N . GLN A 1 85 ? 18.559 7.856 -6.344 1.00 55.38 85 GLN A N 1
ATOM 609 C CA . GLN A 1 85 ? 18.742 6.431 -6.106 1.00 55.38 85 GLN A CA 1
ATOM 610 C C . GLN A 1 85 ? 18.414 6.161 -4.630 1.00 55.38 85 GLN A C 1
ATOM 612 O O . GLN A 1 85 ? 19.184 6.548 -3.746 1.00 55.38 85 GLN A O 1
ATOM 617 N N . GLY A 1 86 ? 17.239 5.583 -4.361 1.00 59.12 86 GLY A N 1
ATOM 618 C CA . GLY A 1 86 ? 16.781 5.274 -3.004 1.00 59.12 86 GLY A CA 1
ATOM 619 C C . GLY A 1 86 ? 17.707 4.257 -2.339 1.00 59.12 86 GLY A C 1
ATOM 620 O O . GLY A 1 86 ? 18.166 3.313 -2.979 1.00 59.12 86 GLY A O 1
ATOM 621 N N . SER A 1 87 ? 18.047 4.446 -1.066 1.00 66.50 87 SER A N 1
ATOM 622 C CA . SER A 1 87 ? 18.743 3.411 -0.294 1.00 66.50 87 SER A CA 1
ATOM 623 C C . SER A 1 87 ? 17.732 2.507 0.419 1.00 66.50 87 SER A C 1
ATOM 625 O O . SER A 1 87 ? 16.581 2.871 0.631 1.00 66.50 87 SER A O 1
ATOM 627 N N . ALA A 1 88 ? 18.164 1.319 0.832 1.00 61.19 88 ALA A N 1
ATOM 628 C CA . ALA A 1 88 ? 17.323 0.390 1.592 1.00 61.19 88 ALA A CA 1
ATOM 629 C C . ALA A 1 88 ? 16.841 0.991 2.932 1.00 61.19 88 ALA A C 1
ATOM 631 O O . ALA A 1 88 ? 15.698 0.796 3.359 1.00 61.19 88 ALA A O 1
ATOM 632 N N . ASP A 1 89 ? 17.708 1.778 3.577 1.00 65.50 89 ASP A N 1
ATOM 633 C CA . ASP A 1 89 ? 17.359 2.548 4.773 1.00 65.50 89 ASP A CA 1
ATOM 634 C C . ASP A 1 89 ? 16.278 3.597 4.452 1.00 65.50 89 ASP A C 1
ATOM 636 O O . ASP A 1 89 ? 15.324 3.742 5.214 1.00 65.50 89 ASP A O 1
ATOM 640 N N . ASP A 1 90 ? 16.349 4.228 3.273 1.00 83.88 90 ASP A N 1
ATOM 641 C CA . ASP A 1 90 ? 15.365 5.217 2.820 1.00 83.88 90 ASP A CA 1
ATOM 642 C C . ASP A 1 90 ? 13.965 4.608 2.637 1.00 83.88 90 ASP A C 1
ATOM 644 O O . ASP A 1 90 ? 12.981 5.229 3.020 1.00 83.88 90 ASP A O 1
ATOM 648 N N . LEU A 1 91 ? 13.826 3.363 2.160 1.00 90.00 91 LEU A N 1
ATOM 649 C CA . LEU A 1 91 ? 12.501 2.720 2.082 1.00 90.00 91 LEU A CA 1
ATOM 650 C C . LEU A 1 91 ? 11.877 2.476 3.463 1.00 90.00 91 LEU A C 1
ATOM 652 O O . LEU A 1 91 ? 10.662 2.601 3.625 1.00 90.00 91 LEU A O 1
ATOM 656 N N . SER A 1 92 ? 12.693 2.167 4.472 1.00 90.56 92 SER A N 1
ATOM 657 C CA . SER A 1 92 ? 12.206 2.036 5.853 1.00 90.56 92 SER A CA 1
ATOM 658 C C . SER A 1 92 ? 11.758 3.394 6.399 1.00 90.56 92 SER A C 1
ATOM 660 O O . SER A 1 92 ? 10.690 3.500 7.002 1.00 90.56 92 SER A O 1
ATOM 662 N N . ASP A 1 93 ? 12.537 4.444 6.136 1.00 91.62 93 ASP A N 1
ATOM 663 C CA . ASP A 1 93 ? 12.202 5.815 6.520 1.00 91.62 93 ASP A CA 1
ATOM 664 C C . ASP A 1 93 ? 10.931 6.308 5.810 1.00 91.62 93 ASP A C 1
ATOM 666 O O . ASP A 1 93 ? 10.070 6.918 6.446 1.00 91.62 93 ASP A O 1
ATOM 670 N N . GLN A 1 94 ? 10.751 5.978 4.526 1.00 94.50 94 GLN A N 1
ATOM 671 C CA . GLN A 1 94 ? 9.529 6.257 3.767 1.00 94.50 94 GLN A CA 1
ATOM 672 C C . GLN A 1 94 ? 8.306 5.573 4.391 1.00 94.50 94 GLN A C 1
ATOM 674 O O . GLN A 1 94 ? 7.263 6.213 4.516 1.00 94.50 94 GLN A O 1
ATOM 679 N N . ILE A 1 95 ? 8.422 4.311 4.830 1.00 95.56 95 ILE A N 1
ATOM 680 C CA . ILE A 1 95 ? 7.339 3.601 5.536 1.00 95.56 95 ILE A CA 1
ATOM 681 C C . ILE A 1 95 ? 6.945 4.359 6.811 1.00 95.56 95 ILE A C 1
ATOM 683 O O . ILE A 1 95 ? 5.761 4.622 7.034 1.00 95.56 95 ILE A O 1
ATOM 687 N N . TYR A 1 96 ? 7.923 4.744 7.636 1.00 94.50 96 TYR A N 1
ATOM 688 C CA . TYR A 1 96 ? 7.666 5.461 8.889 1.00 94.50 96 TYR A CA 1
ATOM 689 C C . TYR A 1 96 ? 7.204 6.911 8.685 1.00 94.50 96 TYR A C 1
ATOM 691 O O . TYR A 1 96 ? 6.540 7.466 9.561 1.00 94.50 96 TYR A O 1
ATOM 699 N N . ALA A 1 97 ? 7.503 7.520 7.536 1.00 95.81 97 ALA A N 1
ATOM 700 C CA . ALA A 1 97 ? 7.035 8.857 7.182 1.00 95.81 97 ALA A CA 1
ATOM 701 C C . ALA A 1 97 ? 5.534 8.903 6.846 1.00 95.81 97 ALA A C 1
ATOM 703 O O . ALA A 1 97 ? 4.926 9.975 6.922 1.00 95.81 97 ALA A O 1
ATOM 704 N N . VAL A 1 98 ? 4.913 7.769 6.500 1.00 97.38 98 VAL A N 1
ATOM 705 C CA . VAL A 1 98 ? 3.468 7.712 6.252 1.00 97.38 98 VAL A CA 1
ATOM 706 C C . VAL A 1 98 ? 2.708 7.815 7.572 1.00 97.38 98 VAL A C 1
ATOM 708 O O . VAL A 1 98 ? 2.780 6.935 8.433 1.00 97.38 98 VAL A O 1
ATOM 711 N N . THR A 1 99 ? 1.936 8.892 7.717 1.00 96.88 99 THR A N 1
ATOM 712 C CA . THR A 1 99 ? 1.148 9.175 8.921 1.00 96.88 99 THR A CA 1
ATOM 713 C C . THR A 1 99 ? -0.323 8.784 8.748 1.00 96.88 99 THR A C 1
ATOM 715 O O . THR A 1 99 ? -0.877 8.907 7.649 1.00 96.88 99 THR A O 1
ATOM 718 N N . PRO A 1 100 ? -1.019 8.402 9.835 1.00 96.94 100 PRO A N 1
ATOM 719 C CA . PRO A 1 100 ? -2.444 8.089 9.766 1.00 96.94 100 PRO A CA 1
ATOM 720 C C . PRO A 1 100 ? -3.291 9.323 9.420 1.00 96.94 100 PRO A C 1
ATOM 722 O O . PRO A 1 100 ? -4.358 9.189 8.828 1.00 96.94 100 PRO A O 1
ATOM 725 N N . GLU A 1 101 ? -2.819 10.538 9.721 1.00 96.50 101 GLU A N 1
ATOM 726 C CA . GLU A 1 101 ? -3.467 11.790 9.303 1.00 96.50 101 GLU A CA 1
ATOM 727 C C . GLU A 1 101 ? -3.520 11.916 7.771 1.00 96.50 101 GLU A C 1
ATOM 729 O O . GLU A 1 101 ? -4.573 12.210 7.204 1.00 96.50 101 GLU A O 1
ATOM 734 N N . THR A 1 102 ? -2.406 11.620 7.093 1.00 94.62 102 THR A N 1
ATOM 735 C CA . THR A 1 102 ? -2.313 11.694 5.626 1.00 94.62 102 THR A CA 1
ATOM 736 C C . THR A 1 102 ? -3.265 10.704 4.955 1.00 94.62 102 THR A C 1
ATOM 738 O O . THR A 1 102 ? -3.948 11.050 3.989 1.00 94.62 102 THR A O 1
ATOM 741 N N . LEU A 1 103 ? -3.359 9.491 5.504 1.00 96.62 103 LEU A N 1
ATOM 742 C CA . LEU A 1 103 ? -4.239 8.436 5.006 1.00 96.62 103 LEU A CA 1
ATOM 743 C C . LEU A 1 103 ? -5.715 8.712 5.325 1.00 96.62 103 LEU A C 1
ATOM 745 O O . LEU A 1 103 ? -6.576 8.629 4.450 1.00 96.62 103 LEU A O 1
ATOM 749 N N . SER A 1 104 ? -6.025 9.103 6.563 1.00 95.31 104 SER A N 1
ATOM 750 C CA . SER A 1 104 ? -7.406 9.335 7.011 1.00 95.31 104 SER A CA 1
ATOM 751 C C . SER A 1 104 ? -8.104 10.456 6.235 1.00 95.31 104 SER A C 1
ATOM 753 O O . SER A 1 104 ? -9.312 10.369 5.990 1.00 95.31 104 SER A O 1
ATOM 755 N N . ALA A 1 105 ? -7.345 11.446 5.750 1.00 93.31 105 ALA A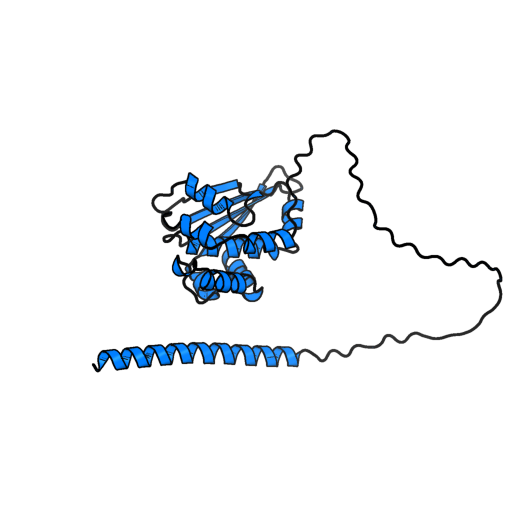 N 1
ATOM 756 C CA . ALA A 1 105 ? -7.833 12.501 4.865 1.00 93.31 105 ALA A CA 1
ATOM 757 C C . ALA A 1 105 ? -8.405 11.985 3.526 1.00 93.31 105 ALA A C 1
ATOM 759 O O . ALA A 1 105 ? -9.133 12.720 2.858 1.00 93.31 105 ALA A O 1
ATOM 760 N N . GLN A 1 106 ? -8.101 10.741 3.138 1.00 92.75 106 GLN A N 1
ATOM 761 C CA . GLN A 1 106 ? -8.513 10.119 1.875 1.00 92.75 106 GLN A CA 1
ATOM 762 C C . GLN A 1 106 ? -9.556 8.997 2.050 1.00 92.75 106 GLN A C 1
ATOM 764 O O . GLN A 1 106 ? -9.897 8.319 1.084 1.00 92.75 106 GLN A O 1
ATOM 769 N N . THR A 1 107 ? -10.118 8.809 3.250 1.00 90.88 107 THR A N 1
ATOM 770 C CA . THR A 1 107 ? -11.065 7.708 3.561 1.00 90.88 107 THR A CA 1
ATOM 771 C C . THR A 1 107 ? -12.406 7.764 2.823 1.00 90.88 107 THR A C 1
ATOM 773 O O . THR A 1 107 ? -13.173 6.803 2.845 1.00 90.88 107 THR A O 1
ATOM 776 N N . SER A 1 108 ? -12.711 8.877 2.152 1.00 92.19 108 SER A N 1
ATOM 777 C CA . SER A 1 108 ? -13.877 9.004 1.272 1.00 92.19 108 SER A CA 1
ATOM 778 C C . SER A 1 108 ? -13.679 8.359 -0.105 1.00 92.19 108 SER A C 1
ATOM 780 O O . SER A 1 108 ? -14.650 8.240 -0.856 1.00 92.19 108 SER A O 1
ATOM 782 N N . LEU A 1 109 ? -12.450 7.956 -0.452 1.00 94.25 109 LEU A N 1
ATOM 783 C CA . LEU A 1 109 ? -12.161 7.239 -1.688 1.00 94.25 109 LEU A CA 1
ATOM 784 C C . LEU A 1 109 ? -12.822 5.861 -1.694 1.00 94.25 109 LEU A C 1
ATOM 786 O O . LEU A 1 109 ? -12.809 5.130 -0.704 1.00 94.25 109 LEU A O 1
ATOM 790 N N . THR A 1 110 ? -13.362 5.498 -2.856 1.00 95.81 110 THR A N 1
ATOM 791 C CA . THR A 1 110 ? -13.919 4.168 -3.117 1.00 95.81 110 THR A CA 1
ATOM 792 C C . THR A 1 110 ? -13.497 3.689 -4.499 1.00 95.81 110 THR A C 1
ATOM 794 O O . THR A 1 110 ? -13.318 4.494 -5.416 1.00 95.81 110 THR A O 1
ATOM 797 N N . THR A 1 111 ? -13.374 2.379 -4.668 1.00 96.00 111 THR A N 1
ATOM 798 C CA . THR A 1 111 ? -13.091 1.744 -5.964 1.00 96.00 111 THR A CA 1
ATOM 799 C C . THR A 1 111 ? -14.311 1.724 -6.891 1.00 96.00 111 THR A C 1
ATOM 801 O O . THR A 1 111 ? -14.162 1.685 -8.109 1.00 96.00 111 THR A O 1
ATOM 804 N N . ALA A 1 112 ? -15.532 1.788 -6.347 1.00 92.69 112 ALA A N 1
ATOM 805 C CA . ALA A 1 112 ? -16.765 1.796 -7.141 1.00 92.69 112 ALA A CA 1
ATOM 806 C C . ALA A 1 112 ? -16.956 3.074 -7.984 1.00 92.69 112 ALA A C 1
ATOM 808 O O . ALA A 1 112 ? -17.674 3.064 -8.987 1.00 92.69 112 ALA A O 1
ATOM 809 N N . SER A 1 113 ? -16.368 4.197 -7.569 1.00 88.88 113 SER A N 1
ATOM 810 C CA . SER A 1 113 ? -16.397 5.474 -8.293 1.00 88.88 113 SER A CA 1
ATOM 811 C C . SER A 1 113 ? -15.148 6.284 -7.933 1.00 88.88 113 SER A C 1
ATOM 813 O O . SER A 1 113 ? -15.237 7.221 -7.136 1.00 88.88 113 SER A O 1
ATOM 815 N N . PRO A 1 114 ? -13.975 5.903 -8.470 1.00 86.31 114 PRO A N 1
ATOM 816 C CA . PRO A 1 114 ? -12.705 6.473 -8.044 1.00 86.31 114 PRO A CA 1
ATOM 817 C C . PRO A 1 114 ? -12.585 7.935 -8.489 1.00 86.31 114 PRO A C 1
ATOM 819 O O . PRO A 1 114 ? -12.712 8.258 -9.672 1.00 86.31 114 PRO A O 1
ATOM 822 N N . ASP A 1 115 ? -12.262 8.827 -7.552 1.00 93.69 115 ASP A N 1
ATOM 823 C CA . ASP A 1 115 ? -11.613 10.087 -7.913 1.00 93.69 115 ASP A CA 1
ATOM 824 C C . ASP A 1 115 ? -10.160 9.762 -8.265 1.00 93.69 115 ASP A C 1
ATOM 826 O O . ASP A 1 115 ? -9.316 9.563 -7.391 1.00 93.69 115 ASP A O 1
ATOM 830 N N . GLN A 1 116 ? -9.878 9.689 -9.564 1.00 93.75 116 GLN A N 1
ATOM 831 C CA . GLN A 1 116 ? -8.562 9.322 -10.076 1.00 93.75 116 GLN A CA 1
ATOM 832 C C . GLN A 1 116 ? -7.452 10.271 -9.594 1.00 93.75 116 GLN A C 1
ATOM 834 O O . GLN A 1 116 ? -6.328 9.831 -9.363 1.00 93.75 116 GLN A O 1
ATOM 839 N N . SER A 1 117 ? -7.742 11.565 -9.416 1.00 94.12 117 SER A N 1
ATOM 840 C CA . SER A 1 117 ? -6.733 12.519 -8.945 1.00 94.12 117 SER A CA 1
ATOM 841 C C . SER A 1 117 ? -6.415 12.301 -7.472 1.00 94.12 117 SER A C 1
ATOM 843 O O . SER A 1 117 ? -5.245 12.347 -7.088 1.00 94.12 117 SER A O 1
ATOM 845 N N . ALA A 1 118 ? -7.437 12.063 -6.652 1.00 94.44 118 ALA A N 1
ATOM 846 C CA . ALA A 1 118 ? -7.252 11.764 -5.239 1.00 94.44 118 ALA A CA 1
ATOM 847 C C . ALA A 1 118 ? -6.602 10.384 -5.024 1.00 94.44 118 ALA A C 1
ATOM 849 O O . ALA A 1 118 ? -5.702 10.280 -4.196 1.00 94.44 118 ALA A O 1
ATOM 850 N N . LEU A 1 119 ? -6.947 9.369 -5.826 1.00 96.19 119 LEU A N 1
ATOM 851 C CA . LEU A 1 119 ? -6.277 8.063 -5.813 1.00 96.19 119 LEU A CA 1
ATOM 852 C C . LEU A 1 119 ? -4.782 8.189 -6.132 1.00 96.19 119 LEU A C 1
ATOM 854 O O . LEU A 1 119 ? -3.951 7.697 -5.374 1.00 96.19 119 LEU A O 1
ATOM 858 N N . THR A 1 120 ? -4.420 8.885 -7.214 1.00 95.88 120 THR A N 1
ATOM 859 C CA . THR A 1 120 ? -3.006 9.103 -7.555 1.00 95.88 120 THR A CA 1
ATOM 860 C C . THR A 1 120 ? -2.274 9.848 -6.440 1.00 95.88 120 THR A C 1
ATOM 862 O O . THR A 1 120 ? -1.168 9.456 -6.083 1.00 95.88 120 THR A O 1
ATOM 865 N N . LYS A 1 121 ? -2.892 10.873 -5.837 1.00 95.25 121 LYS A N 1
ATOM 866 C CA . LYS A 1 121 ? -2.300 11.586 -4.694 1.00 95.25 121 LYS A CA 1
ATOM 867 C C . LYS A 1 121 ? -2.102 10.684 -3.483 1.00 95.25 121 LYS A C 1
ATOM 869 O O . LYS A 1 121 ? -1.061 10.786 -2.855 1.00 95.25 121 LYS A O 1
ATOM 874 N N . LEU A 1 122 ? -3.062 9.814 -3.166 1.00 96.75 122 LEU A N 1
ATOM 875 C CA . LEU A 1 122 ? -2.924 8.846 -2.079 1.00 96.75 122 LEU A CA 1
ATOM 876 C C . LEU A 1 122 ? -1.708 7.942 -2.321 1.00 96.75 122 LEU A C 1
ATOM 878 O O . LEU A 1 122 ? -0.836 7.866 -1.464 1.00 96.75 122 LEU A O 1
ATOM 882 N N . VAL A 1 123 ? -1.595 7.328 -3.502 1.00 97.69 123 VAL A N 1
ATOM 883 C CA . VAL A 1 123 ? -0.465 6.433 -3.823 1.00 97.69 123 VAL A CA 1
ATOM 884 C C . VAL A 1 123 ? 0.877 7.179 -3.833 1.00 97.69 123 VAL A C 1
ATOM 886 O O . VAL A 1 123 ? 1.886 6.629 -3.411 1.00 97.69 123 VAL A O 1
ATOM 889 N N . GLN A 1 124 ? 0.899 8.459 -4.215 1.00 96.19 124 GLN A N 1
ATOM 890 C CA . GLN A 1 124 ? 2.100 9.303 -4.137 1.00 96.19 124 GLN A CA 1
ATOM 891 C C . GLN A 1 124 ? 2.585 9.573 -2.705 1.00 96.19 124 GLN A C 1
ATOM 893 O O . GLN A 1 124 ? 3.727 9.988 -2.531 1.00 96.19 124 GLN A O 1
ATOM 898 N N . THR A 1 125 ? 1.749 9.361 -1.685 1.00 95.88 125 THR A N 1
ATOM 899 C CA . THR A 1 125 ? 2.176 9.472 -0.277 1.00 95.88 125 THR A CA 1
ATOM 900 C C . THR A 1 125 ? 2.829 8.204 0.260 1.00 95.88 125 THR A C 1
ATOM 902 O O . THR A 1 125 ? 3.342 8.220 1.374 1.00 95.88 125 THR A O 1
ATOM 905 N N . LEU A 1 126 ? 2.799 7.114 -0.508 1.00 97.69 126 LEU A N 1
ATOM 906 C CA . LEU A 1 126 ? 3.312 5.815 -0.098 1.00 97.69 126 LEU A CA 1
ATOM 907 C C . LEU A 1 126 ? 4.780 5.624 -0.533 1.00 97.69 126 LEU A C 1
ATOM 909 O O . LEU A 1 126 ? 5.238 6.290 -1.472 1.00 97.69 126 LEU A O 1
ATOM 913 N N . PRO A 1 127 ? 5.516 4.705 0.121 1.00 96.00 127 PRO A N 1
ATOM 914 C CA . PRO A 1 127 ? 6.798 4.201 -0.359 1.00 96.00 127 PRO A CA 1
ATOM 915 C C . PRO A 1 127 ? 6.800 3.854 -1.850 1.00 96.00 127 PRO A C 1
ATOM 917 O O . PRO A 1 127 ? 5.769 3.462 -2.405 1.00 96.00 127 PRO A O 1
ATOM 920 N N . LEU A 1 128 ? 7.970 3.975 -2.484 1.00 93.81 128 LEU A N 1
ATOM 921 C CA . LEU A 1 128 ? 8.189 3.729 -3.922 1.00 93.81 128 LEU A CA 1
ATOM 922 C C . LEU A 1 128 ? 7.475 4.722 -4.859 1.00 93.81 128 LEU A C 1
ATOM 924 O O . LEU A 1 128 ? 7.481 4.544 -6.075 1.00 93.81 128 LEU A O 1
ATOM 928 N N . SER A 1 129 ? 6.897 5.809 -4.338 1.00 94.44 129 SER A N 1
ATOM 929 C CA . SER A 1 129 ? 6.185 6.815 -5.146 1.00 94.44 129 SER A CA 1
ATOM 930 C C . SER A 1 129 ? 7.037 7.479 -6.236 1.00 94.44 129 SER A C 1
ATOM 932 O O . SER A 1 129 ? 6.486 7.893 -7.257 1.00 94.44 129 SER A O 1
ATOM 934 N N . THR A 1 130 ? 8.364 7.535 -6.073 1.00 92.75 130 THR A N 1
ATOM 935 C CA . THR A 1 130 ? 9.311 7.973 -7.118 1.00 92.75 130 THR A CA 1
ATOM 936 C C . THR A 1 130 ? 9.197 7.135 -8.394 1.00 92.75 130 THR A C 1
ATOM 938 O O . THR A 1 130 ? 9.387 7.665 -9.487 1.00 92.75 130 THR A O 1
ATOM 941 N N . TYR A 1 131 ? 8.837 5.857 -8.260 1.00 94.19 131 TYR A N 1
ATOM 942 C CA . TYR A 1 131 ? 8.691 4.896 -9.351 1.00 94.19 131 TYR A CA 1
ATOM 943 C C . TYR A 1 131 ? 7.239 4.739 -9.814 1.00 94.19 131 TYR A C 1
ATOM 945 O O . TYR A 1 131 ? 6.952 3.873 -10.629 1.00 94.19 131 TYR A O 1
ATOM 953 N N . LEU A 1 132 ? 6.292 5.543 -9.316 1.00 95.94 132 LEU A N 1
ATOM 954 C CA . LEU A 1 132 ? 4.877 5.390 -9.658 1.00 95.94 132 LEU A CA 1
ATOM 955 C C . LEU A 1 132 ? 4.628 5.612 -11.162 1.00 95.94 132 LEU A C 1
ATOM 957 O O . LEU A 1 132 ? 4.627 6.746 -11.645 1.00 95.94 132 LEU A O 1
ATOM 961 N N . GLY A 1 133 ? 4.329 4.531 -11.882 1.00 95.06 133 GLY A N 1
ATOM 962 C CA . GLY A 1 133 ? 3.892 4.544 -13.279 1.00 95.06 133 GLY A CA 1
ATOM 963 C C . GLY A 1 133 ? 2.395 4.833 -13.427 1.00 95.06 133 GLY A C 1
ATOM 964 O O . GLY A 1 133 ? 1.965 5.457 -14.399 1.00 95.06 133 GLY A O 1
ATOM 965 N N . GLY A 1 134 ? 1.585 4.444 -12.437 1.00 96.62 134 GLY A N 1
ATOM 966 C CA . GLY A 1 134 ? 0.155 4.736 -12.423 1.00 96.62 134 GLY A CA 1
ATOM 967 C C . GLY A 1 134 ? -0.609 4.032 -11.306 1.00 96.62 134 GLY A C 1
ATOM 968 O O . GLY A 1 134 ? -0.105 3.120 -10.662 1.00 96.62 134 GLY A O 1
ATOM 969 N N . ALA A 1 135 ? -1.848 4.466 -11.086 1.00 97.38 135 ALA A N 1
ATOM 970 C CA . ALA A 1 135 ? -2.799 3.805 -10.198 1.00 97.38 135 ALA A CA 1
ATOM 971 C C . ALA A 1 135 ? -4.195 3.884 -10.819 1.00 97.38 135 ALA A C 1
ATOM 973 O O . ALA A 1 135 ? -4.535 4.918 -11.391 1.00 97.38 135 ALA A O 1
ATOM 974 N N . SER A 1 136 ? -5.014 2.843 -10.715 1.00 97.06 136 SER A N 1
ATOM 975 C CA . SER A 1 136 ? -6.385 2.851 -11.235 1.00 97.06 136 SER A CA 1
ATOM 976 C C . SER A 1 136 ? -7.299 1.908 -10.449 1.00 97.06 136 SER A C 1
ATOM 978 O O . SER A 1 136 ? -6.821 1.038 -9.726 1.00 97.06 136 SER A O 1
ATOM 980 N N . ALA A 1 137 ? -8.618 2.083 -10.575 1.00 97.06 137 ALA A N 1
ATOM 981 C CA . ALA A 1 137 ? -9.609 1.140 -10.052 1.00 97.06 137 ALA A CA 1
ATOM 982 C C . ALA A 1 137 ? -10.360 0.493 -11.230 1.00 97.06 137 ALA A C 1
ATOM 984 O O . ALA A 1 137 ? -11.339 1.070 -11.716 1.00 97.06 137 ALA A O 1
ATOM 985 N N . PRO A 1 138 ? -9.903 -0.664 -11.745 1.00 95.12 138 PRO A N 1
ATOM 986 C CA . PRO A 1 138 ? -10.490 -1.278 -12.940 1.00 95.12 138 PRO A CA 1
ATOM 987 C C . PRO A 1 138 ? -11.909 -1.813 -12.693 1.00 95.12 138 PRO A C 1
ATOM 989 O O . PRO A 1 138 ? -12.722 -1.903 -13.615 1.00 95.12 138 PRO A O 1
ATOM 992 N N . SER A 1 139 ? -12.224 -2.162 -11.444 1.00 95.31 139 SER A N 1
ATOM 993 C CA . SER A 1 139 ? -13.531 -2.652 -11.017 1.00 95.31 139 SER A CA 1
ATOM 994 C C . SER A 1 139 ? -13.772 -2.356 -9.540 1.00 95.31 139 SER A C 1
ATOM 996 O O . SER A 1 139 ? -12.828 -2.228 -8.764 1.00 95.31 139 SER A O 1
ATOM 998 N N . ALA A 1 140 ? -15.044 -2.321 -9.131 1.00 96.12 140 ALA A N 1
ATOM 999 C CA . ALA A 1 140 ? -15.397 -2.257 -7.716 1.00 96.12 140 ALA A CA 1
ATOM 1000 C C . ALA A 1 140 ? -14.748 -3.424 -6.951 1.00 96.12 140 ALA A C 1
ATOM 1002 O O . ALA A 1 140 ? -14.812 -4.571 -7.392 1.00 96.12 140 ALA A O 1
ATOM 1003 N N . GLY A 1 141 ? -14.138 -3.125 -5.812 1.00 97.81 141 GLY A N 1
ATOM 1004 C CA . GLY A 1 141 ? -13.350 -4.060 -5.021 1.00 97.81 141 GLY A CA 1
ATOM 1005 C C . GLY A 1 141 ? -11.861 -4.103 -5.356 1.00 97.81 141 GLY A C 1
ATOM 1006 O O . GLY A 1 141 ? -11.123 -4.724 -4.592 1.00 97.81 141 GLY A O 1
ATOM 1007 N N . THR A 1 142 ? -11.403 -3.460 -6.435 1.00 98.19 142 THR A N 1
ATOM 1008 C CA . THR A 1 142 ? -10.052 -3.683 -6.971 1.00 98.19 142 THR A CA 1
ATOM 1009 C C . THR A 1 142 ? -9.305 -2.381 -7.236 1.00 98.19 142 THR A C 1
ATOM 1011 O O . THR A 1 142 ? -9.874 -1.431 -7.774 1.00 98.19 142 THR A O 1
ATOM 1014 N N . LEU A 1 143 ? -8.010 -2.366 -6.917 1.00 98.44 143 LEU A N 1
ATOM 1015 C CA . LEU A 1 143 ? -7.052 -1.369 -7.391 1.00 98.44 143 LEU A CA 1
ATOM 1016 C C . LEU A 1 143 ? -5.901 -2.040 -8.141 1.00 98.44 143 LEU A C 1
ATOM 1018 O O . LEU A 1 143 ? -5.501 -3.157 -7.817 1.00 98.44 143 LEU A O 1
ATOM 1022 N N . GLU A 1 144 ? -5.357 -1.318 -9.110 1.00 98.31 144 GLU A N 1
ATOM 1023 C CA . GLU A 1 144 ? -4.105 -1.629 -9.793 1.00 98.31 144 GLU A CA 1
ATOM 1024 C C . GLU A 1 144 ? -3.119 -0.488 -9.550 1.00 98.31 144 GLU A C 1
ATOM 1026 O O . GLU A 1 144 ? -3.489 0.681 -9.686 1.00 98.31 144 GLU A O 1
ATOM 1031 N N . VAL A 1 145 ? -1.878 -0.814 -9.195 1.00 98.50 145 VAL A N 1
ATOM 1032 C CA . VAL A 1 145 ? -0.776 0.147 -9.063 1.00 98.50 145 VAL A CA 1
ATOM 1033 C C . VAL A 1 145 ? 0.416 -0.379 -9.848 1.00 98.50 145 VAL A C 1
ATOM 1035 O O . VAL A 1 145 ? 0.758 -1.550 -9.734 1.00 98.50 145 VAL A O 1
ATOM 1038 N N . THR A 1 146 ? 1.041 0.481 -10.643 1.00 97.94 146 THR A N 1
ATOM 1039 C CA . THR A 1 146 ? 2.237 0.145 -11.417 1.00 97.94 146 THR A CA 1
ATOM 1040 C C . THR A 1 146 ? 3.422 0.937 -10.890 1.00 97.94 146 THR A C 1
ATOM 1042 O O . THR A 1 146 ? 3.343 2.167 -10.820 1.00 97.94 146 THR A O 1
ATOM 1045 N N . TYR A 1 147 ? 4.511 0.244 -10.572 1.00 95.94 147 TYR A N 1
ATOM 1046 C CA . TYR A 1 147 ? 5.822 0.818 -10.296 1.00 95.94 147 TYR A CA 1
ATOM 1047 C C . TYR A 1 147 ? 6.759 0.496 -11.462 1.00 95.94 147 TYR A C 1
ATOM 1049 O O . TYR A 1 147 ? 6.860 -0.653 -11.879 1.00 95.94 147 TYR A O 1
ATOM 1057 N N . SER A 1 148 ? 7.402 1.517 -12.021 1.00 93.62 148 SER A N 1
ATOM 1058 C CA . SER A 1 148 ? 8.282 1.402 -13.180 1.00 93.62 148 SER A CA 1
ATOM 1059 C C . SER A 1 148 ? 9.695 1.839 -12.829 1.00 93.62 148 SER A C 1
ATOM 1061 O O . SER A 1 148 ? 9.951 3.024 -12.597 1.00 93.62 148 SER A O 1
ATOM 1063 N N . TYR A 1 149 ? 10.609 0.876 -12.825 1.00 90.88 149 TYR A N 1
ATOM 1064 C CA . TYR A 1 149 ? 12.020 1.086 -12.550 1.00 90.88 149 TYR A CA 1
ATOM 1065 C C . TYR A 1 149 ? 12.746 1.507 -13.837 1.00 90.88 149 TYR A C 1
ATOM 1067 O O . TYR A 1 149 ? 12.545 0.893 -14.884 1.00 90.88 149 TYR A O 1
ATOM 1075 N N . PRO A 1 150 ? 13.560 2.578 -13.812 1.00 86.44 150 PRO A N 1
ATOM 1076 C CA . PRO A 1 150 ? 14.280 3.053 -14.994 1.00 86.44 150 PRO A CA 1
ATOM 1077 C C . PRO A 1 150 ? 15.304 2.066 -15.567 1.00 86.44 150 PRO A C 1
ATOM 1079 O O . PRO A 1 150 ? 15.572 2.125 -16.767 1.00 86.44 150 PRO A O 1
ATOM 1082 N N . THR A 1 151 ? 15.889 1.207 -14.727 1.00 84.44 151 THR A N 1
ATOM 1083 C CA . THR A 1 151 ? 16.888 0.185 -15.088 1.00 84.44 151 THR A CA 1
ATOM 1084 C C . THR A 1 151 ? 16.746 -1.037 -14.179 1.00 84.44 151 THR A C 1
ATOM 1086 O O . THR A 1 151 ? 16.410 -0.855 -13.009 1.00 84.44 151 THR A O 1
ATOM 1089 N N . HIS A 1 152 ? 17.086 -2.234 -14.670 1.00 81.56 152 HIS A N 1
ATOM 1090 C CA . HIS A 1 152 ? 17.153 -3.468 -13.868 1.00 81.56 152 HIS A CA 1
ATOM 1091 C C . HIS A 1 152 ? 18.046 -3.291 -12.622 1.00 81.56 152 HIS A C 1
ATOM 1093 O O . HIS A 1 152 ? 17.589 -3.435 -11.492 1.00 81.56 152 HIS A O 1
ATOM 1099 N N . ASP A 1 153 ? 19.265 -2.760 -12.804 1.00 81.69 153 ASP A N 1
ATOM 1100 C CA . ASP A 1 153 ? 20.196 -2.423 -11.709 1.00 81.69 153 ASP A CA 1
ATOM 1101 C C . ASP A 1 153 ? 19.589 -1.516 -10.616 1.00 81.69 153 ASP A C 1
ATOM 1103 O O . ASP A 1 153 ? 20.026 -1.534 -9.462 1.00 81.69 153 ASP A O 1
ATOM 1107 N N . GLU A 1 154 ? 18.620 -0.660 -10.968 1.00 81.88 154 GLU A N 1
ATOM 1108 C CA . GLU A 1 154 ? 18.018 0.259 -9.997 1.00 81.88 154 GLU A CA 1
ATOM 1109 C C . GLU A 1 154 ? 17.051 -0.490 -9.086 1.00 81.88 154 GLU A C 1
ATOM 1111 O O . GLU A 1 154 ? 17.081 -0.261 -7.875 1.00 81.88 154 GLU A O 1
ATOM 1116 N N . ARG A 1 155 ? 16.269 -1.420 -9.648 1.00 81.50 155 ARG A N 1
ATOM 1117 C CA . ARG A 1 155 ? 15.383 -2.316 -8.903 1.00 81.50 155 ARG A CA 1
ATOM 1118 C C . ARG A 1 155 ? 16.190 -3.207 -7.960 1.00 81.50 155 ARG A C 1
ATOM 1120 O O . ARG A 1 155 ? 15.925 -3.207 -6.760 1.00 81.50 155 ARG A O 1
ATOM 1127 N N . ASP A 1 156 ? 17.247 -3.846 -8.449 1.00 81.00 156 ASP A N 1
ATOM 1128 C CA . ASP A 1 156 ? 18.140 -4.682 -7.632 1.00 81.00 156 ASP A CA 1
ATOM 1129 C C . ASP A 1 156 ? 18.800 -3.903 -6.484 1.00 81.00 156 ASP A C 1
ATOM 1131 O O . ASP A 1 156 ? 18.924 -4.378 -5.347 1.00 81.00 156 ASP A O 1
ATOM 1135 N N . TYR A 1 157 ? 19.208 -2.661 -6.752 1.00 81.50 157 TYR A N 1
ATOM 1136 C CA . TYR A 1 157 ? 19.868 -1.828 -5.755 1.00 81.50 157 TYR A CA 1
ATOM 1137 C C . TYR A 1 157 ? 18.951 -1.440 -4.587 1.00 81.50 157 TYR A C 1
ATOM 1139 O O . TYR A 1 157 ? 19.402 -1.437 -3.430 1.00 81.50 157 TYR A O 1
ATOM 1147 N N . ILE A 1 158 ? 17.695 -1.078 -4.876 1.00 80.88 158 ILE A N 1
ATOM 1148 C CA . ILE A 1 158 ? 16.711 -0.710 -3.845 1.00 80.88 158 ILE A CA 1
ATOM 1149 C C . ILE A 1 158 ? 16.186 -1.942 -3.100 1.00 80.88 158 ILE A C 1
ATOM 1151 O O . ILE A 1 158 ? 15.888 -1.849 -1.909 1.00 80.88 158 ILE A O 1
ATOM 1155 N N . ALA A 1 159 ? 16.118 -3.080 -3.790 1.00 74.62 159 ALA A N 1
ATOM 1156 C CA . ALA A 1 159 ? 15.606 -4.344 -3.292 1.00 74.62 159 ALA A CA 1
ATOM 1157 C C . ALA A 1 159 ? 16.487 -4.954 -2.198 1.00 74.62 159 ALA A C 1
ATOM 1159 O O . ALA A 1 159 ? 15.953 -5.393 -1.181 1.00 74.62 159 ALA A O 1
ATOM 1160 N N . ARG A 1 160 ? 17.824 -4.909 -2.364 1.00 70.94 160 ARG A N 1
ATOM 1161 C CA . ARG A 1 160 ? 18.814 -5.519 -1.447 1.00 70.94 160 ARG A CA 1
ATOM 1162 C C . ARG A 1 160 ? 18.422 -6.945 -1.046 1.00 70.94 160 ARG A C 1
ATOM 1164 O O . ARG A 1 160 ? 18.113 -7.192 0.118 1.00 70.94 160 ARG A O 1
ATOM 1171 N N . ASP A 1 161 ? 18.490 -7.853 -2.014 1.00 67.06 161 ASP A N 1
ATOM 1172 C CA . ASP A 1 161 ? 17.966 -9.221 -1.904 1.00 67.06 161 ASP A CA 1
ATOM 1173 C C . ASP A 1 161 ? 16.430 -9.238 -1.713 1.00 67.06 161 ASP A C 1
ATOM 1175 O O . ASP A 1 161 ? 15.922 -10.008 -0.906 1.00 67.06 161 ASP A O 1
ATOM 1179 N N . ASP A 1 162 ? 15.705 -8.363 -2.426 1.00 69.88 162 ASP A N 1
ATOM 1180 C CA . ASP A 1 162 ? 14.227 -8.254 -2.509 1.00 69.88 162 ASP A CA 1
ATOM 1181 C C . ASP A 1 162 ? 13.471 -7.825 -1.239 1.00 69.88 162 ASP A C 1
ATOM 1183 O O . ASP A 1 162 ? 12.490 -7.082 -1.318 1.00 69.88 162 ASP A O 1
ATOM 1187 N N . ASP A 1 163 ? 14.009 -8.120 -0.057 1.00 85.44 163 ASP A N 1
ATOM 1188 C CA . ASP A 1 163 ? 13.382 -7.901 1.249 1.00 85.44 163 ASP A CA 1
ATOM 1189 C C . ASP A 1 163 ? 12.791 -6.481 1.460 1.00 85.44 163 ASP A C 1
ATOM 1191 O O . ASP A 1 163 ? 11.790 -6.302 2.166 1.00 85.44 163 ASP A O 1
ATOM 1195 N N . TYR A 1 164 ? 13.425 -5.430 0.924 1.00 89.44 164 TYR A N 1
ATOM 1196 C CA . TYR A 1 164 ? 13.020 -4.042 1.191 1.00 89.44 164 TYR A CA 1
ATOM 1197 C C . TYR A 1 164 ? 11.869 -3.566 0.307 1.00 89.44 164 TYR A C 1
ATOM 1199 O O . TYR A 1 164 ? 10.992 -2.845 0.798 1.00 89.44 164 TYR A O 1
ATOM 1207 N N . VAL A 1 165 ? 11.876 -3.959 -0.968 1.00 92.25 165 VAL A N 1
ATOM 1208 C CA . VAL A 1 165 ? 10.798 -3.652 -1.916 1.00 92.25 165 VAL A CA 1
ATOM 1209 C C . VAL A 1 165 ? 9.559 -4.443 -1.524 1.00 92.25 165 VAL A C 1
ATOM 1211 O O . VAL A 1 165 ? 8.503 -3.840 -1.328 1.00 92.25 165 VAL A O 1
ATOM 1214 N N . ASP A 1 166 ? 9.711 -5.737 -1.244 1.00 94.44 166 ASP A N 1
ATOM 1215 C CA . ASP A 1 166 ? 8.627 -6.622 -0.813 1.00 94.44 166 ASP A CA 1
ATOM 1216 C C . ASP A 1 166 ? 7.912 -6.054 0.416 1.00 94.44 166 ASP A C 1
ATOM 1218 O O . ASP A 1 166 ? 6.687 -5.891 0.449 1.00 94.44 166 ASP A O 1
ATOM 1222 N N . ARG A 1 167 ? 8.687 -5.651 1.430 1.00 95.44 167 ARG A N 1
ATOM 1223 C CA . ARG A 1 167 ? 8.152 -5.033 2.647 1.00 95.44 167 ARG A CA 1
ATOM 1224 C C . ARG A 1 167 ? 7.439 -3.711 2.369 1.00 95.44 167 ARG A C 1
ATOM 1226 O O . ARG A 1 167 ? 6.388 -3.459 2.963 1.00 95.44 167 ARG A O 1
ATOM 1233 N N . ALA A 1 168 ? 7.986 -2.863 1.498 1.00 96.50 168 ALA A N 1
ATOM 1234 C CA . ALA A 1 168 ? 7.353 -1.603 1.116 1.00 96.50 168 ALA A CA 1
ATOM 1235 C C . ALA A 1 168 ? 6.023 -1.839 0.382 1.00 96.50 168 ALA A C 1
ATOM 1237 O O . ALA A 1 168 ? 5.028 -1.186 0.694 1.00 96.50 168 ALA A O 1
ATOM 1238 N N . LEU A 1 169 ? 5.962 -2.815 -0.525 1.00 97.38 169 LEU A N 1
ATOM 1239 C CA . LEU A 1 169 ? 4.746 -3.178 -1.254 1.00 97.38 169 LEU A CA 1
ATOM 1240 C C . LEU A 1 169 ? 3.680 -3.789 -0.339 1.00 97.38 169 LEU A C 1
ATOM 1242 O O . LEU A 1 169 ? 2.513 -3.389 -0.400 1.00 97.38 169 LEU A O 1
ATOM 1246 N N . VAL A 1 170 ? 4.075 -4.679 0.575 1.00 98.44 170 VAL A N 1
ATOM 1247 C CA . VAL A 1 170 ? 3.190 -5.224 1.618 1.00 98.44 170 VAL A CA 1
ATOM 1248 C C . VAL A 1 170 ? 2.626 -4.103 2.497 1.00 98.44 170 VAL A C 1
ATOM 1250 O O . VAL A 1 170 ? 1.425 -4.076 2.787 1.00 98.44 170 VAL A O 1
ATOM 1253 N N . PHE A 1 171 ? 3.466 -3.148 2.898 1.00 98.62 171 PHE A N 1
ATOM 1254 C CA . PHE A 1 171 ? 3.029 -1.980 3.655 1.00 98.62 171 PHE A CA 1
ATOM 1255 C C . PHE A 1 171 ? 2.042 -1.113 2.858 1.00 98.62 171 PHE A C 1
ATOM 1257 O O . PHE A 1 171 ? 0.979 -0.757 3.376 1.00 98.62 171 PHE A O 1
ATOM 1264 N N . ASN A 1 172 ? 2.343 -0.825 1.590 1.00 98.69 172 ASN A N 1
ATOM 1265 C CA . ASN A 1 172 ? 1.478 -0.048 0.703 1.00 98.69 172 ASN A CA 1
ATOM 1266 C C . ASN A 1 172 ? 0.099 -0.702 0.555 1.00 98.69 172 ASN A C 1
ATOM 1268 O O . ASN A 1 172 ? -0.922 -0.015 0.632 1.00 98.69 172 ASN A O 1
ATOM 1272 N N . ALA A 1 173 ? 0.053 -2.029 0.413 1.00 98.81 173 ALA A N 1
ATOM 1273 C CA . ALA A 1 173 ? -1.193 -2.782 0.354 1.00 98.81 173 ALA A CA 1
ATOM 1274 C C . ALA A 1 173 ? -2.034 -2.608 1.629 1.00 98.81 173 ALA A C 1
ATOM 1276 O O . ALA A 1 173 ? -3.226 -2.296 1.546 1.00 98.81 173 ALA A O 1
ATOM 1277 N N . ALA A 1 174 ? -1.415 -2.721 2.809 1.00 98.81 174 ALA A N 1
ATOM 1278 C CA . ALA A 1 174 ? -2.105 -2.535 4.084 1.00 98.81 174 ALA A CA 1
ATOM 1279 C C . ALA A 1 174 ? -2.624 -1.096 4.240 1.00 98.81 174 ALA A C 1
ATOM 1281 O O . ALA A 1 174 ? -3.784 -0.895 4.608 1.00 98.81 174 ALA A O 1
ATOM 1282 N N . ALA A 1 175 ? -1.801 -0.098 3.901 1.00 98.75 175 ALA A N 1
ATOM 1283 C CA . ALA A 1 175 ? -2.162 1.318 3.944 1.00 98.75 175 ALA A CA 1
ATOM 1284 C C . ALA A 1 175 ? -3.373 1.627 3.049 1.00 98.75 175 ALA A C 1
ATOM 1286 O O . ALA A 1 175 ? -4.332 2.281 3.479 1.00 98.75 175 ALA A O 1
ATOM 1287 N N . LEU A 1 176 ? -3.364 1.111 1.816 1.00 98.69 176 LEU A N 1
ATOM 1288 C CA . LEU A 1 176 ? -4.459 1.277 0.863 1.00 98.69 176 LEU A CA 1
ATOM 1289 C C . LEU A 1 176 ? -5.737 0.587 1.340 1.00 98.69 176 LEU A C 1
ATOM 1291 O O . LEU A 1 176 ? -6.805 1.180 1.230 1.00 98.69 176 LEU A O 1
ATOM 1295 N N . MET A 1 177 ? -5.652 -0.615 1.917 1.00 98.69 177 MET A N 1
ATOM 1296 C CA . MET A 1 177 ? -6.827 -1.323 2.445 1.00 98.69 177 MET A CA 1
ATOM 1297 C C . MET A 1 177 ? -7.422 -0.634 3.680 1.00 98.69 177 MET A C 1
ATOM 1299 O O . MET A 1 177 ? -8.647 -0.577 3.809 1.00 98.69 177 MET A O 1
ATOM 1303 N N . CYS A 1 178 ? -6.589 -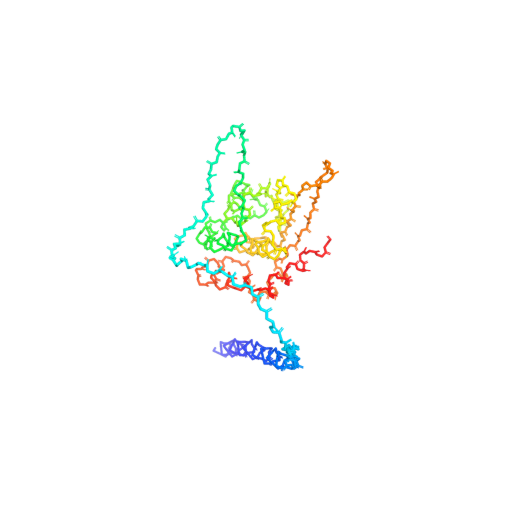0.033 4.534 1.00 98.56 178 CYS A N 1
ATOM 1304 C CA . CYS A 1 178 ? -7.065 0.787 5.650 1.00 98.56 178 CYS A CA 1
ATOM 1305 C C . CYS A 1 178 ? -7.757 2.076 5.174 1.00 98.56 178 CYS A C 1
ATOM 1307 O O . CYS A 1 178 ? -8.694 2.553 5.814 1.00 98.56 178 CYS A O 1
ATOM 1309 N N . THR A 1 179 ? -7.307 2.637 4.049 1.00 98.31 179 THR A N 1
ATOM 1310 C CA . THR A 1 179 ? -7.783 3.929 3.533 1.00 98.31 179 THR A CA 1
ATOM 1311 C C . THR A 1 179 ? -9.014 3.796 2.637 1.00 98.31 179 THR A C 1
ATOM 1313 O O . THR A 1 179 ? -9.991 4.521 2.810 1.00 98.31 179 THR A O 1
ATOM 1316 N N . VAL A 1 180 ? -8.988 2.870 1.678 1.00 97.94 180 VAL A N 1
ATOM 1317 C CA . VAL A 1 180 ? -10.037 2.672 0.672 1.00 97.94 180 VAL A CA 1
ATOM 1318 C C . VAL A 1 180 ? -10.970 1.564 1.151 1.00 97.94 180 VAL A C 1
ATOM 1320 O O . VAL A 1 180 ? -10.681 0.375 1.027 1.00 97.94 180 VAL A O 1
ATOM 1323 N N . SER A 1 181 ? -12.098 1.968 1.735 1.00 95.06 181 SER A N 1
ATOM 1324 C CA . SER A 1 181 ? -12.979 1.076 2.508 1.00 95.06 181 SER A CA 1
ATOM 1325 C C . SER A 1 181 ? -13.525 -0.141 1.751 1.00 95.06 181 SER A C 1
ATOM 1327 O O . SER A 1 181 ? -13.768 -1.179 2.360 1.00 95.06 181 SER A O 1
ATOM 1329 N N . ASP A 1 182 ? -13.721 -0.034 0.437 1.00 97.31 182 ASP A N 1
ATOM 1330 C CA . ASP A 1 182 ? -14.247 -1.103 -0.412 1.00 97.31 182 ASP A CA 1
ATOM 1331 C C . ASP A 1 182 ? -13.151 -1.885 -1.158 1.00 97.31 182 ASP A C 1
ATOM 1333 O O . ASP A 1 182 ? -13.478 -2.799 -1.914 1.00 97.31 182 ASP A O 1
ATOM 1337 N N . LEU A 1 183 ? -11.865 -1.579 -0.942 1.00 98.44 183 LEU A N 1
ATOM 1338 C CA . LEU A 1 183 ? -10.747 -2.294 -1.561 1.00 98.44 183 LEU A CA 1
ATOM 1339 C C . LEU A 1 183 ? -10.603 -3.704 -0.982 1.00 98.44 183 LEU A C 1
ATOM 1341 O O . LEU A 1 183 ? -10.287 -3.861 0.194 1.00 98.44 183 LEU A O 1
ATOM 1345 N N . ASN A 1 184 ? -10.752 -4.728 -1.818 1.00 98.50 184 ASN A N 1
ATOM 1346 C CA . ASN A 1 184 ? -10.567 -6.135 -1.454 1.00 98.50 184 ASN A CA 1
ATOM 1347 C C . ASN A 1 184 ? -9.329 -6.759 -2.106 1.00 98.50 184 ASN A C 1
ATOM 1349 O O . ASN A 1 184 ? -8.730 -7.662 -1.523 1.00 98.50 184 ASN A O 1
ATOM 1353 N N . THR A 1 185 ? -8.944 -6.280 -3.288 1.00 98.62 185 THR A N 1
ATOM 1354 C CA . THR A 1 185 ? -7.807 -6.800 -4.050 1.00 98.62 185 THR A CA 1
ATOM 1355 C C . THR A 1 185 ? -6.964 -5.655 -4.588 1.00 98.62 185 THR A C 1
ATOM 1357 O O . THR A 1 185 ? -7.467 -4.798 -5.310 1.00 98.62 185 THR A O 1
ATOM 1360 N N . LEU A 1 186 ? -5.676 -5.657 -4.271 1.00 98.62 186 LEU A N 1
ATOM 1361 C CA . LEU A 1 186 ? -4.687 -4.796 -4.902 1.00 98.62 186 LEU A CA 1
ATOM 1362 C C . LEU A 1 186 ? -3.817 -5.659 -5.813 1.00 98.62 186 LEU A C 1
ATOM 1364 O O . LEU A 1 186 ? -3.206 -6.614 -5.347 1.00 98.62 186 LEU A O 1
ATOM 1368 N N . THR A 1 187 ? -3.756 -5.318 -7.096 1.00 98.44 187 THR A N 1
ATOM 1369 C CA . THR A 1 187 ? -2.749 -5.867 -8.009 1.00 98.44 187 THR A CA 1
ATOM 1370 C C . THR A 1 187 ? -1.636 -4.842 -8.164 1.00 98.44 187 THR A C 1
ATOM 1372 O O . THR A 1 187 ? -1.896 -3.690 -8.515 1.00 98.44 187 THR A O 1
ATOM 1375 N N . VAL A 1 188 ? -0.409 -5.250 -7.879 1.00 98.19 188 VAL A N 1
ATOM 1376 C CA . VAL A 1 188 ? 0.793 -4.459 -8.116 1.00 98.19 188 VAL A CA 1
ATOM 1377 C C . VAL A 1 188 ? 1.481 -5.008 -9.355 1.00 98.19 188 VAL A C 1
ATOM 1379 O O . VAL A 1 188 ? 1.638 -6.219 -9.483 1.00 98.19 188 VAL A O 1
ATOM 1382 N N . PHE A 1 189 ? 1.866 -4.111 -10.255 1.00 96.94 189 PHE A N 1
ATOM 1383 C CA . PHE A 1 189 ? 2.740 -4.411 -11.378 1.00 96.94 189 PHE A CA 1
ATOM 1384 C C . PHE A 1 189 ? 4.084 -3.740 -11.139 1.00 96.94 189 PHE A C 1
ATOM 1386 O O . PHE A 1 189 ? 4.131 -2.518 -10.984 1.00 96.94 189 PHE A O 1
ATOM 1393 N N . GLU A 1 190 ? 5.153 -4.515 -11.131 1.00 94.31 190 GLU A N 1
ATOM 1394 C CA . GLU A 1 190 ? 6.519 -4.005 -11.159 1.00 94.31 190 GLU A CA 1
ATOM 1395 C C . GLU A 1 190 ? 7.036 -4.144 -12.583 1.00 94.31 190 GLU A C 1
ATOM 1397 O O . GLU A 1 190 ? 6.891 -5.202 -13.180 1.00 94.31 190 GLU A O 1
ATOM 1402 N N . THR A 1 191 ? 7.563 -3.072 -13.170 1.00 92.81 191 THR A N 1
ATOM 1403 C CA . THR A 1 191 ? 8.060 -3.101 -14.548 1.00 92.81 191 THR A CA 1
ATOM 1404 C C . THR A 1 191 ? 9.489 -2.605 -14.615 1.00 92.81 191 THR A C 1
ATOM 1406 O O . THR A 1 191 ? 9.762 -1.502 -14.132 1.00 92.81 191 THR A O 1
ATOM 1409 N N . GLU A 1 192 ? 10.356 -3.330 -15.304 1.00 89.44 192 GLU A N 1
ATOM 1410 C CA . GLU A 1 192 ? 11.749 -2.942 -15.518 1.00 89.44 192 GLU A CA 1
ATOM 1411 C C . GLU A 1 192 ? 12.225 -3.292 -16.935 1.00 89.44 192 GLU A C 1
ATOM 1413 O O . GLU A 1 192 ? 11.652 -4.168 -17.587 1.00 89.44 192 GLU A O 1
ATOM 1418 N N . PRO A 1 193 ? 13.220 -2.576 -17.485 1.00 86.44 193 PRO A N 1
ATOM 1419 C CA . PRO A 1 193 ? 13.851 -2.979 -18.733 1.00 86.44 193 PRO A CA 1
ATOM 1420 C C . PRO A 1 193 ? 14.563 -4.322 -18.566 1.00 86.44 193 PRO A C 1
ATOM 1422 O O . PRO A 1 193 ? 15.314 -4.487 -17.612 1.00 86.44 193 PRO A O 1
ATOM 1425 N N . ASP A 1 194 ? 14.386 -5.223 -19.530 1.00 81.38 194 ASP A N 1
ATOM 1426 C CA . ASP A 1 194 ? 15.200 -6.437 -19.647 1.00 81.38 194 ASP A CA 1
ATOM 1427 C C . ASP A 1 194 ? 16.599 -6.038 -20.164 1.00 81.38 194 ASP A C 1
ATOM 1429 O O . ASP A 1 194 ? 16.722 -5.390 -21.211 1.00 81.38 194 ASP A O 1
ATOM 1433 N N . ASP A 1 195 ? 17.647 -6.381 -19.404 1.00 73.12 195 ASP A N 1
ATOM 1434 C CA . ASP A 1 195 ? 19.034 -5.910 -19.568 1.00 73.12 195 ASP A CA 1
ATOM 1435 C C . ASP A 1 195 ? 19.582 -6.047 -20.998 1.00 73.12 195 ASP A C 1
ATOM 1437 O O . ASP A 1 195 ? 20.385 -5.224 -21.453 1.00 73.12 195 ASP A O 1
ATOM 1441 N N . ASP A 1 196 ? 19.113 -7.052 -21.739 1.00 74.38 196 ASP A N 1
ATOM 1442 C CA . ASP A 1 196 ? 19.599 -7.383 -23.079 1.00 74.38 196 ASP A CA 1
ATOM 1443 C C . ASP A 1 196 ? 18.534 -7.213 -24.182 1.00 74.38 196 ASP A C 1
ATOM 1445 O O . ASP A 1 196 ? 18.657 -7.760 -25.289 1.00 74.38 196 ASP A O 1
ATOM 1449 N N . SER A 1 197 ? 17.475 -6.439 -23.925 1.00 74.06 197 SER A N 1
ATOM 1450 C CA . SER A 1 197 ? 16.270 -6.474 -24.751 1.00 74.06 197 SER A CA 1
ATOM 1451 C C . SER A 1 197 ? 15.496 -5.149 -24.790 1.00 74.06 197 SER A C 1
ATOM 1453 O O . SER A 1 197 ? 15.471 -4.389 -23.831 1.00 74.06 197 SER A O 1
ATOM 1455 N N . PRO A 1 198 ? 14.805 -4.825 -25.904 1.00 74.19 198 PRO A N 1
ATOM 1456 C CA . PRO A 1 198 ? 13.875 -3.696 -25.936 1.00 74.19 198 PRO A CA 1
ATOM 1457 C C . PRO A 1 198 ? 12.556 -3.994 -25.198 1.00 74.19 198 PRO A C 1
ATOM 1459 O O . PRO A 1 198 ? 11.634 -3.177 -25.272 1.00 74.19 198 PRO A O 1
ATOM 1462 N N . TYR A 1 199 ? 12.418 -5.181 -24.601 1.00 81.69 199 TYR A N 1
ATOM 1463 C CA . TYR A 1 199 ? 11.236 -5.584 -23.853 1.00 81.69 199 TYR A CA 1
ATOM 1464 C C . TYR A 1 199 ? 11.316 -5.107 -22.400 1.00 81.69 199 TYR A C 1
ATOM 1466 O O . TYR A 1 199 ? 12.371 -4.757 -21.879 1.00 81.69 199 TYR A O 1
ATOM 1474 N N . THR A 1 200 ? 10.145 -5.035 -21.785 1.00 86.00 200 THR A N 1
ATOM 1475 C CA . THR A 1 200 ? 9.970 -4.689 -20.381 1.00 86.00 200 THR A CA 1
ATOM 1476 C C . THR A 1 200 ? 9.494 -5.949 -19.691 1.00 86.00 200 THR A C 1
ATOM 1478 O O . THR A 1 200 ? 8.473 -6.507 -20.110 1.00 86.00 200 THR A O 1
ATOM 1481 N N . ASP A 1 201 ? 10.221 -6.376 -18.670 1.00 88.88 201 ASP A N 1
ATOM 1482 C CA . ASP A 1 201 ? 9.767 -7.427 -17.779 1.00 88.88 201 ASP A CA 1
ATOM 1483 C C . ASP A 1 201 ? 8.727 -6.843 -16.827 1.00 88.88 201 ASP A C 1
ATOM 1485 O O . ASP A 1 201 ? 8.738 -5.653 -16.496 1.00 88.88 201 ASP A O 1
ATOM 1489 N N . THR A 1 202 ? 7.707 -7.639 -16.517 1.00 92.00 202 THR A N 1
ATOM 1490 C CA . THR A 1 202 ? 6.590 -7.203 -15.684 1.00 92.00 202 THR A CA 1
ATOM 1491 C C . THR A 1 202 ? 6.212 -8.302 -14.719 1.00 92.00 202 THR A C 1
ATOM 1493 O O . THR A 1 202 ? 5.587 -9.286 -15.123 1.00 92.00 202 THR A O 1
ATOM 1496 N N . ASP A 1 203 ? 6.523 -8.071 -13.453 1.00 92.62 203 ASP A N 1
ATOM 1497 C CA . ASP A 1 203 ? 6.078 -8.909 -12.355 1.00 92.62 203 ASP A CA 1
ATOM 1498 C C . ASP A 1 203 ? 4.718 -8.433 -11.861 1.00 92.62 203 ASP A C 1
ATOM 1500 O O . ASP A 1 203 ? 4.358 -7.249 -11.931 1.00 92.62 203 ASP A O 1
ATOM 1504 N N . ARG A 1 204 ? 3.908 -9.389 -11.412 1.00 96.00 204 ARG A N 1
ATOM 1505 C CA . ARG A 1 204 ? 2.532 -9.148 -10.992 1.00 96.00 204 ARG A CA 1
ATOM 1506 C C . ARG A 1 204 ? 2.291 -9.784 -9.633 1.00 96.00 204 ARG A C 1
ATOM 1508 O O . ARG A 1 204 ? 2.197 -10.999 -9.534 1.00 96.00 204 ARG A O 1
ATOM 1515 N N . HIS A 1 205 ? 2.009 -8.952 -8.635 1.00 97.25 205 HIS A N 1
ATOM 1516 C CA . HIS A 1 205 ? 1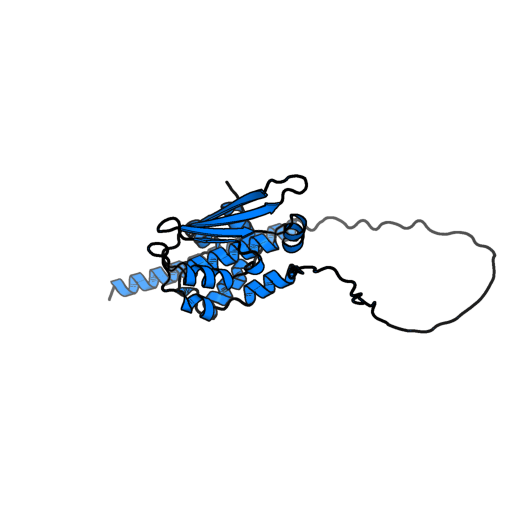.725 -9.396 -7.269 1.00 97.25 205 HIS A CA 1
ATOM 1517 C C . HIS A 1 205 ? 0.289 -9.054 -6.872 1.00 97.25 205 HIS A C 1
ATOM 1519 O O . HIS A 1 205 ? -0.195 -7.943 -7.109 1.00 97.25 205 HIS A O 1
ATOM 1525 N N . VAL A 1 206 ? -0.421 -9.999 -6.252 1.00 98.31 206 VAL A N 1
ATOM 1526 C CA . VAL A 1 206 ? -1.844 -9.844 -5.907 1.00 98.31 206 VAL A CA 1
ATOM 1527 C C . VAL A 1 206 ? -2.064 -9.922 -4.404 1.00 98.31 206 VAL A C 1
ATOM 1529 O O . VAL A 1 206 ? -2.114 -10.993 -3.807 1.00 98.31 206 VAL A O 1
ATOM 1532 N N . PHE A 1 207 ? -2.318 -8.778 -3.782 1.00 98.62 207 PHE A N 1
ATOM 1533 C CA . PHE A 1 207 ? -2.664 -8.702 -2.369 1.00 98.62 207 PHE A CA 1
ATOM 1534 C C . PHE A 1 207 ? -4.178 -8.779 -2.189 1.00 98.62 207 PHE A C 1
ATOM 1536 O O . PHE A 1 207 ? -4.923 -7.943 -2.710 1.00 98.62 207 PHE A O 1
ATOM 1543 N N . THR A 1 208 ? -4.657 -9.743 -1.401 1.00 98.50 208 THR A N 1
ATOM 1544 C CA . THR A 1 208 ? -6.065 -9.794 -0.984 1.00 98.50 208 THR A CA 1
ATOM 1545 C C . THR A 1 208 ? -6.212 -9.359 0.467 1.00 98.50 208 THR A C 1
ATOM 1547 O O . THR A 1 208 ? -5.434 -9.759 1.336 1.00 98.50 208 THR A O 1
ATOM 1550 N N . ARG A 1 209 ? -7.250 -8.566 0.752 1.00 98.62 209 ARG A N 1
ATOM 1551 C CA . ARG A 1 209 ? -7.572 -8.122 2.115 1.00 98.62 209 ARG A CA 1
ATOM 1552 C C . ARG A 1 209 ? -7.715 -9.310 3.058 1.00 98.62 209 ARG A C 1
ATOM 1554 O O . ARG A 1 209 ? -7.140 -9.303 4.138 1.00 98.62 209 ARG A O 1
ATOM 1561 N N . SER A 1 210 ? -8.419 -10.353 2.625 1.00 98.38 210 SER A N 1
ATOM 1562 C CA . SER A 1 210 ? -8.628 -11.556 3.430 1.00 98.38 210 SER A CA 1
ATOM 1563 C C . SER A 1 210 ? -7.329 -12.258 3.819 1.00 98.38 210 SER A C 1
ATOM 1565 O O . SER A 1 210 ? -7.209 -12.713 4.955 1.00 98.38 210 SER A O 1
ATOM 1567 N N . ASP A 1 211 ? -6.357 -12.353 2.907 1.00 98.12 211 ASP A N 1
ATOM 1568 C CA . ASP A 1 211 ? -5.075 -12.991 3.209 1.00 98.12 211 ASP A CA 1
ATOM 1569 C C . ASP A 1 211 ? -4.240 -12.144 4.165 1.00 98.12 211 ASP A C 1
ATOM 1571 O O . ASP A 1 211 ? -3.686 -12.672 5.132 1.00 98.12 211 ASP A O 1
ATOM 1575 N N . MET A 1 212 ? -4.195 -10.831 3.935 1.00 98.50 212 MET A N 1
ATOM 1576 C CA . MET A 1 212 ? -3.456 -9.911 4.794 1.00 98.50 212 MET A CA 1
ATOM 1577 C C . MET A 1 212 ? -4.044 -9.863 6.207 1.00 98.50 212 MET A C 1
ATOM 1579 O O . MET A 1 212 ? -3.311 -10.040 7.176 1.00 98.50 212 MET A O 1
ATOM 1583 N N . GLU A 1 213 ? -5.364 -9.711 6.344 1.00 98.69 213 GLU A N 1
ATOM 1584 C CA . GLU A 1 213 ? -6.053 -9.715 7.642 1.00 98.69 213 GLU A CA 1
ATOM 1585 C C . GLU A 1 213 ? -5.872 -11.049 8.380 1.00 98.69 213 GLU A C 1
ATOM 1587 O O . GLU A 1 213 ? -5.732 -11.066 9.604 1.00 98.69 213 GLU A O 1
ATOM 1592 N N . GLN A 1 214 ? -5.805 -12.175 7.657 1.00 98.31 214 GLN A N 1
ATOM 1593 C CA . GLN A 1 214 ? -5.511 -13.473 8.264 1.00 98.31 214 GLN A CA 1
ATOM 1594 C C . GLN A 1 214 ? -4.096 -13.529 8.854 1.00 98.31 214 GLN A C 1
ATOM 1596 O O . GLN A 1 214 ? -3.912 -14.093 9.933 1.00 98.31 214 GLN A O 1
ATOM 1601 N N . VAL A 1 215 ? -3.095 -12.995 8.149 1.00 98.25 215 VAL A N 1
ATOM 1602 C CA . VAL A 1 215 ? -1.704 -12.991 8.630 1.00 98.25 215 VAL A CA 1
ATOM 1603 C C . VAL A 1 215 ? -1.518 -11.988 9.770 1.00 98.25 215 VAL A C 1
ATOM 1605 O O . VAL A 1 215 ? -0.852 -12.304 10.755 1.00 98.25 215 VAL A O 1
ATOM 1608 N N . LEU A 1 216 ? -2.123 -10.806 9.658 1.00 98.19 216 LEU A N 1
ATOM 1609 C CA . LEU A 1 216 ? -1.983 -9.725 10.633 1.00 98.19 216 LEU A CA 1
ATOM 1610 C C . LEU A 1 216 ? -2.841 -9.944 11.887 1.00 98.19 216 LEU A C 1
ATOM 1612 O O . LEU A 1 216 ? -2.488 -9.479 12.968 1.00 98.19 216 LEU A O 1
ATOM 1616 N N . GLY A 1 217 ? -3.957 -10.668 11.774 1.00 98.19 217 GLY A N 1
ATOM 1617 C CA . GLY A 1 217 ? -4.890 -10.882 12.882 1.00 98.19 217 GLY A CA 1
ATOM 1618 C C . GLY A 1 217 ? -5.700 -9.635 13.256 1.00 98.19 217 GLY A C 1
ATOM 1619 O O . GLY A 1 217 ? -6.271 -9.585 14.347 1.00 98.19 217 GLY A O 1
ATOM 1620 N N . VAL A 1 218 ? -5.760 -8.641 12.367 1.00 98.12 218 VAL A N 1
ATOM 1621 C CA . VAL A 1 218 ? -6.530 -7.398 12.519 1.00 98.12 218 VAL A CA 1
ATOM 1622 C C . VAL A 1 218 ? -7.339 -7.129 11.256 1.00 98.12 218 VAL A C 1
ATOM 1624 O O . VAL A 1 218 ? -6.972 -7.587 10.178 1.00 98.12 218 VAL A O 1
ATOM 1627 N N . THR A 1 219 ? -8.426 -6.370 11.382 1.00 98.25 219 THR A N 1
ATOM 1628 C CA . THR A 1 219 ? -9.170 -5.844 10.230 1.00 98.25 219 THR A CA 1
ATOM 1629 C C . THR A 1 219 ? -8.454 -4.615 9.672 1.00 98.25 219 THR A C 1
ATOM 1631 O O . THR A 1 219 ? -8.107 -3.707 10.431 1.00 98.25 219 THR A O 1
ATOM 1634 N N . LEU A 1 220 ? -8.243 -4.580 8.357 1.00 98.62 220 LEU A N 1
ATOM 1635 C CA . LEU A 1 220 ? -7.568 -3.496 7.645 1.00 98.62 220 LEU A CA 1
ATOM 1636 C C . LEU A 1 220 ? -8.582 -2.449 7.194 1.00 98.62 220 LEU A C 1
ATOM 1638 O O . LEU A 1 220 ? -8.998 -2.432 6.045 1.00 98.62 220 LEU A O 1
ATOM 1642 N N . ASP A 1 221 ? -9.017 -1.569 8.082 1.00 97.88 221 ASP A N 1
ATOM 1643 C CA . ASP A 1 221 ? -9.971 -0.507 7.758 1.00 97.88 221 ASP A CA 1
ATOM 1644 C C . ASP A 1 221 ? -9.575 0.822 8.419 1.00 97.88 221 ASP A C 1
ATOM 1646 O O . ASP A 1 221 ? -8.499 0.957 9.007 1.00 97.88 221 ASP A O 1
ATOM 1650 N N . ALA A 1 222 ? -10.457 1.819 8.338 1.00 97.56 222 ALA A N 1
ATOM 1651 C CA . ALA A 1 222 ? -10.207 3.142 8.898 1.00 97.56 222 ALA A CA 1
ATOM 1652 C C . ALA A 1 222 ? -9.961 3.137 10.422 1.00 97.56 222 ALA A C 1
ATOM 1654 O O . ALA A 1 222 ? -9.441 4.121 10.946 1.00 97.56 222 ALA A O 1
ATOM 1655 N N . SER A 1 223 ? -10.290 2.058 11.150 1.00 97.50 223 SER A N 1
ATOM 1656 C CA . SER A 1 223 ? -9.952 1.929 12.575 1.00 97.50 223 SER A CA 1
ATOM 1657 C C . SER A 1 223 ? -8.446 1.816 12.823 1.00 97.50 223 SER A C 1
ATOM 1659 O O . SER A 1 223 ? -7.982 2.210 13.892 1.00 97.50 223 SER A O 1
ATOM 1661 N N . GLN A 1 224 ? -7.674 1.372 11.824 1.00 98.44 224 GLN A N 1
ATOM 1662 C CA . GLN A 1 224 ? -6.213 1.345 11.893 1.00 98.44 224 GLN A CA 1
ATOM 1663 C C . GLN A 1 224 ? -5.587 2.735 11.726 1.00 98.44 224 GLN A C 1
ATOM 1665 O O . GLN A 1 224 ? -4.422 2.916 12.054 1.00 98.44 224 GLN A O 1
ATOM 1670 N N . LEU A 1 225 ? -6.341 3.741 11.264 1.00 97.75 225 LEU A N 1
ATOM 1671 C CA . LEU A 1 225 ? -5.841 5.096 10.987 1.00 97.75 225 LEU A CA 1
ATOM 1672 C C . LEU A 1 225 ? -5.910 6.020 12.216 1.00 97.75 225 LEU A C 1
ATOM 1674 O O . LEU A 1 225 ? -6.197 7.213 12.111 1.00 97.75 225 LEU A O 1
ATOM 1678 N N . THR A 1 226 ? -5.638 5.465 13.395 1.00 97.50 226 THR A N 1
ATOM 1679 C CA . THR A 1 226 ? -5.338 6.220 14.621 1.00 97.50 226 THR A CA 1
ATOM 1680 C C . THR A 1 226 ? -3.848 6.100 14.916 1.00 97.50 226 THR A C 1
ATOM 1682 O O . THR A 1 226 ? -3.238 5.126 14.493 1.00 97.50 226 THR A O 1
ATOM 1685 N N . GLU A 1 227 ? -3.235 7.038 15.644 1.00 96.62 227 GLU A N 1
ATOM 1686 C CA . GLU A 1 227 ? -1.788 6.944 15.918 1.00 96.62 227 GLU A CA 1
ATOM 1687 C C . GLU A 1 227 ? -1.380 5.632 16.600 1.00 96.62 227 GLU A C 1
ATOM 1689 O O . GLU A 1 227 ? -0.392 5.017 16.207 1.00 96.62 227 GLU A O 1
ATOM 1694 N N . GLU A 1 228 ? -2.160 5.174 17.582 1.00 97.50 228 GLU A N 1
ATOM 1695 C CA . GLU A 1 228 ? -1.867 3.940 18.315 1.00 97.50 228 GLU A CA 1
ATOM 1696 C C . GLU A 1 228 ? -1.989 2.702 17.417 1.00 97.50 228 GLU A C 1
ATOM 1698 O O . GLU A 1 228 ? -1.052 1.907 17.327 1.00 97.50 228 GLU A O 1
ATOM 1703 N N . SER A 1 229 ? -3.123 2.544 16.726 1.00 98.19 229 SER A N 1
ATOM 1704 C CA . SER A 1 229 ? -3.359 1.380 15.864 1.00 98.19 229 SER A CA 1
ATOM 1705 C C . SER A 1 229 ? -2.423 1.365 14.659 1.00 98.19 229 SER A C 1
ATOM 1707 O O . SER A 1 229 ? -1.888 0.315 14.316 1.00 98.19 229 SER A O 1
ATOM 1709 N N . TRP A 1 230 ? -2.158 2.532 14.071 1.00 98.19 230 TRP A N 1
ATOM 1710 C CA . TRP A 1 230 ? -1.258 2.671 12.934 1.00 98.19 230 TRP A CA 1
ATOM 1711 C C . TRP A 1 230 ? 0.176 2.316 13.302 1.00 98.19 230 TRP A C 1
ATOM 1713 O O . TRP A 1 230 ? 0.814 1.549 12.589 1.00 98.19 230 TRP A O 1
ATOM 1723 N N . SER A 1 231 ? 0.668 2.815 14.440 1.00 97.69 231 SER A N 1
ATOM 1724 C CA . SER A 1 231 ? 2.015 2.497 14.918 1.00 97.69 231 SER A CA 1
ATOM 1725 C C . SER A 1 231 ? 2.173 1.002 15.213 1.00 97.69 231 SER A C 1
ATOM 1727 O O . SER A 1 231 ? 3.189 0.408 14.847 1.00 97.69 231 SER A O 1
ATOM 1729 N N . ALA A 1 232 ? 1.158 0.369 15.813 1.00 98.06 232 ALA A N 1
ATOM 1730 C CA . ALA A 1 232 ? 1.159 -1.072 16.053 1.00 98.06 232 ALA A CA 1
ATOM 1731 C C . ALA A 1 232 ? 1.154 -1.879 14.741 1.00 98.06 232 ALA A C 1
ATOM 1733 O O . ALA A 1 232 ? 1.939 -2.817 14.599 1.00 98.06 232 ALA A O 1
ATOM 1734 N N . LEU A 1 233 ? 0.317 -1.489 13.773 1.00 98.50 233 LEU A N 1
ATOM 1735 C CA . LEU A 1 233 ? 0.256 -2.115 12.453 1.00 98.50 233 LEU A CA 1
ATOM 1736 C C . LEU A 1 233 ? 1.580 -1.951 11.690 1.00 98.50 233 LEU A C 1
ATOM 1738 O O . LEU A 1 233 ? 2.106 -2.933 11.172 1.00 98.50 233 LEU A O 1
ATOM 1742 N N . GLN A 1 234 ? 2.154 -0.744 11.671 1.00 97.25 234 GLN A N 1
ATOM 1743 C CA . GLN A 1 234 ? 3.474 -0.474 11.096 1.00 97.25 234 GLN A CA 1
ATOM 1744 C C . GLN A 1 234 ? 4.540 -1.378 11.715 1.00 97.25 234 GLN A C 1
ATOM 1746 O O . GLN A 1 234 ? 5.261 -2.053 10.989 1.00 97.25 234 GLN A O 1
ATOM 1751 N N . ALA A 1 235 ? 4.620 -1.445 13.047 1.00 97.12 235 ALA A N 1
ATOM 1752 C CA . ALA A 1 235 ? 5.598 -2.291 13.727 1.00 97.12 235 ALA A CA 1
ATOM 1753 C C . ALA A 1 235 ? 5.450 -3.773 13.348 1.00 97.12 235 ALA A C 1
ATOM 1755 O O . ALA A 1 235 ? 6.451 -4.445 13.107 1.00 97.12 235 ALA A O 1
ATOM 1756 N N . GLN A 1 236 ? 4.214 -4.266 13.236 1.00 98.06 236 GLN A N 1
ATOM 1757 C CA . GLN A 1 236 ? 3.938 -5.641 12.826 1.00 98.06 236 GLN A CA 1
ATOM 1758 C C . GLN A 1 236 ? 4.347 -5.910 11.369 1.00 98.06 236 GLN A C 1
ATOM 1760 O O . GLN A 1 236 ? 4.955 -6.941 11.089 1.00 98.06 236 GLN A O 1
ATOM 1765 N N . LEU A 1 237 ? 4.055 -4.987 10.448 1.00 97.12 237 LEU A N 1
ATOM 1766 C CA . LEU A 1 237 ? 4.431 -5.088 9.029 1.00 97.12 237 LEU A CA 1
ATOM 1767 C C . LEU A 1 237 ? 5.952 -5.063 8.8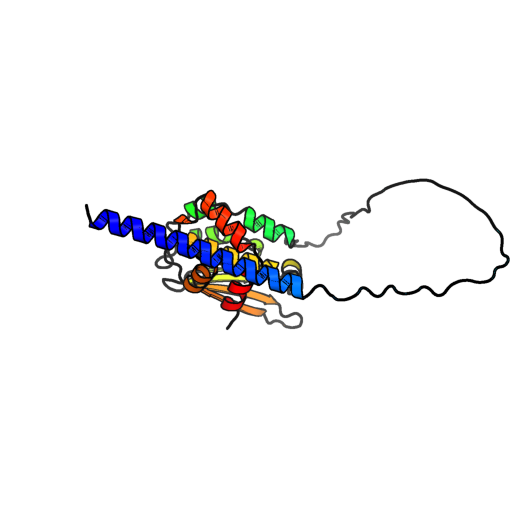17 1.00 97.12 237 LEU A C 1
ATOM 1769 O O . LEU A 1 237 ? 6.437 -5.552 7.803 1.00 97.12 237 LEU A O 1
ATOM 1773 N N . MET A 1 238 ? 6.713 -4.544 9.780 1.00 95.00 238 MET A N 1
ATOM 1774 C CA . MET A 1 238 ? 8.176 -4.543 9.736 1.00 95.00 238 MET A CA 1
ATOM 1775 C C . MET A 1 238 ? 8.807 -5.881 10.148 1.00 95.00 238 MET A C 1
ATOM 1777 O O . MET A 1 238 ? 9.993 -6.104 9.896 1.00 95.00 238 MET A O 1
ATOM 1781 N N . GLU A 1 239 ? 8.049 -6.797 10.755 1.00 96.12 239 GLU A N 1
ATOM 1782 C CA . GLU A 1 239 ? 8.558 -8.116 11.127 1.00 96.12 239 GLU A CA 1
ATOM 1783 C C . GLU A 1 239 ? 8.748 -9.003 9.886 1.00 96.12 239 GLU A C 1
ATOM 1785 O O . GLU A 1 239 ? 7.777 -9.285 9.185 1.00 96.12 239 GLU A O 1
ATOM 1790 N N . LYS A 1 240 ? 9.967 -9.530 9.658 1.00 94.19 240 LYS A N 1
ATOM 1791 C CA . LYS A 1 240 ? 10.270 -10.399 8.496 1.00 94.19 240 LYS A CA 1
ATOM 1792 C C . LYS A 1 240 ? 9.250 -11.508 8.292 1.00 94.19 240 LYS A C 1
ATOM 1794 O O . LYS A 1 240 ? 8.652 -11.600 7.235 1.00 94.19 240 LYS A O 1
ATOM 1799 N N . ARG A 1 241 ? 8.939 -12.263 9.345 1.00 96.56 241 ARG A N 1
ATOM 1800 C CA . ARG A 1 241 ? 7.942 -13.348 9.293 1.00 96.56 241 ARG A CA 1
ATOM 1801 C C . ARG A 1 241 ? 6.545 -12.922 8.807 1.00 96.56 241 ARG A C 1
ATOM 1803 O O . ARG A 1 241 ? 5.765 -13.789 8.421 1.00 96.56 241 ARG A O 1
ATOM 1810 N N . VAL A 1 242 ? 6.189 -11.642 8.951 1.00 97.69 242 VAL A N 1
ATOM 1811 C CA . VAL A 1 242 ? 4.877 -11.099 8.583 1.00 97.69 242 VAL A CA 1
ATOM 1812 C C . VAL A 1 242 ? 4.890 -10.694 7.121 1.00 97.69 242 VAL A C 1
ATOM 1814 O O . VAL A 1 242 ? 4.075 -11.220 6.366 1.00 97.69 242 VAL A O 1
ATOM 1817 N N . TRP A 1 243 ? 5.793 -9.794 6.720 1.00 96.44 243 TRP A N 1
ATOM 1818 C CA . TRP A 1 243 ? 5.795 -9.304 5.344 1.00 96.44 243 TRP A CA 1
ATOM 1819 C C . TRP A 1 243 ? 6.195 -10.396 4.349 1.00 96.44 243 TRP A C 1
ATOM 1821 O O . TRP A 1 243 ? 5.511 -10.533 3.345 1.00 96.44 243 TRP A O 1
ATOM 1831 N N . ASP A 1 244 ? 7.158 -11.257 4.690 1.00 95.88 244 ASP A N 1
ATOM 1832 C CA . ASP A 1 244 ? 7.597 -12.400 3.870 1.00 95.88 244 ASP A CA 1
ATOM 1833 C C . ASP A 1 244 ? 6.427 -13.357 3.601 1.00 95.88 244 ASP A C 1
ATOM 1835 O O . ASP A 1 244 ? 6.132 -13.731 2.474 1.00 95.88 244 ASP A O 1
ATOM 1839 N N . ARG A 1 245 ? 5.624 -13.644 4.634 1.00 97.25 245 ARG A N 1
ATOM 1840 C CA . ARG A 1 245 ? 4.435 -14.497 4.503 1.00 97.25 245 ARG A CA 1
ATOM 1841 C C . ARG A 1 245 ? 3.321 -13.868 3.667 1.00 97.25 245 ARG A C 1
ATOM 1843 O O . ARG A 1 245 ? 2.528 -14.607 3.079 1.00 97.25 245 ARG A O 1
ATOM 1850 N N . ILE A 1 246 ? 3.164 -12.546 3.709 1.00 98.00 246 ILE A N 1
ATOM 1851 C CA . ILE A 1 246 ? 2.170 -11.847 2.884 1.00 98.00 246 ILE A CA 1
ATOM 1852 C C . ILE A 1 246 ? 2.656 -11.809 1.434 1.00 98.00 246 ILE A C 1
ATOM 1854 O O . ILE A 1 246 ? 1.872 -12.110 0.537 1.00 98.00 246 ILE A O 1
ATOM 1858 N N . TRP A 1 247 ? 3.935 -11.503 1.227 1.00 96.62 247 TRP A N 1
ATOM 1859 C CA . TRP A 1 247 ? 4.593 -11.493 -0.072 1.00 96.62 247 TRP A CA 1
ATOM 1860 C C . TRP A 1 247 ? 4.504 -12.857 -0.765 1.00 96.62 247 TRP A C 1
ATOM 1862 O O . TRP A 1 247 ? 3.903 -12.957 -1.829 1.00 96.62 247 TRP A O 1
ATOM 1872 N N . ASP A 1 248 ? 4.892 -13.931 -0.072 1.00 95.50 248 ASP A N 1
ATOM 1873 C CA . ASP A 1 248 ? 4.771 -15.330 -0.511 1.00 95.50 248 ASP A CA 1
ATOM 1874 C C . ASP A 1 248 ? 3.365 -15.733 -0.972 1.00 95.50 248 ASP A C 1
ATOM 1876 O O . ASP A 1 248 ? 3.192 -16.768 -1.619 1.00 95.50 248 ASP A O 1
ATOM 1880 N N . ARG A 1 249 ? 2.318 -15.030 -0.523 1.00 96.12 249 ARG A N 1
ATOM 1881 C CA . ARG A 1 249 ? 0.936 -15.260 -0.967 1.00 96.12 249 ARG A CA 1
ATOM 1882 C C . ARG A 1 249 ? 0.584 -14.422 -2.184 1.00 96.12 249 ARG A C 1
ATOM 1884 O O . ARG A 1 249 ? -0.195 -14.900 -3.003 1.00 96.12 249 ARG A O 1
ATOM 1891 N N . ALA A 1 250 ? 1.114 -13.207 -2.258 1.00 95.38 250 ALA A N 1
ATOM 1892 C CA . ALA A 1 250 ? 0.875 -12.278 -3.348 1.00 95.38 250 ALA A CA 1
ATOM 1893 C C . ALA A 1 250 ? 1.621 -12.671 -4.628 1.00 95.38 250 ALA A C 1
ATOM 1895 O O . ALA A 1 250 ? 1.092 -12.438 -5.711 1.00 95.38 250 ALA A O 1
ATOM 1896 N N . ASP A 1 251 ? 2.783 -13.308 -4.493 1.00 89.12 251 ASP A N 1
ATOM 1897 C CA . ASP A 1 251 ? 3.686 -13.677 -5.590 1.00 89.12 251 ASP A CA 1
ATOM 1898 C C . ASP A 1 251 ? 3.382 -15.049 -6.234 1.00 89.12 251 ASP A C 1
ATOM 1900 O O . ASP A 1 251 ? 4.169 -15.612 -6.984 1.00 89.12 251 ASP A O 1
ATOM 1904 N N . ARG A 1 252 ? 2.234 -15.662 -5.918 1.00 72.06 252 ARG A N 1
ATOM 1905 C CA . ARG A 1 252 ? 1.924 -17.052 -6.323 1.00 72.06 252 ARG A CA 1
ATOM 1906 C C . ARG A 1 252 ? 1.434 -17.237 -7.763 1.00 72.06 252 ARG A C 1
ATOM 1908 O O . ARG A 1 252 ? 1.011 -18.354 -8.077 1.00 72.06 252 ARG A O 1
ATOM 1915 N N . ASP A 1 253 ? 1.456 -16.201 -8.597 1.00 48.88 253 ASP A N 1
ATOM 1916 C CA . ASP A 1 253 ? 0.838 -16.209 -9.933 1.00 48.88 253 ASP A CA 1
ATOM 1917 C C . ASP A 1 253 ? 1.858 -16.196 -11.082 1.00 48.88 253 ASP A C 1
ATOM 1919 O O . ASP A 1 253 ? 2.470 -15.135 -11.322 1.00 48.88 253 ASP A O 1
#

pLDDT: mean 75.53, std 25.61, range [26.92, 98.81]

Sequence (253 aa):
MIVAVVVAVLLLAGIAGCTVFNLLDTQRAHDDYQGQTSQTVQQVDEPGTTSEPSGETTSQTTDDATTSQTTGNQTTGNQTTSTPQGSADDLSDQIYAVTPETLSAQTSLTTASPDQSALTKLVQTLPLSTYLGGASAPSAGTLEVTYSYPTHDERDYIARDDDYVDRALVFNAAALMCTVSDLNTLTVFETEPDDDSPYTDTDRHVFTRSDMEQVLGVTLDASQLTEESWSALQAQLMEKRVWDRIWDRADRD

Secondary structure (DSSP, 8-state):
-HHHHHHHHHHHHHHHHHHHHHHHHHHHHHHHHHHT--------PPPP----------------------------S----------HHHHHHHHHH--HHHHHTTTT--SSS--HHHHHHHHHTSTTGGGEEEEEEEETTEEEEEEE-SSHHHHHHHHTTTHHHHHHHHHHHHHHHHHSTT--EEEEEEEEE-TTSSSEEEEEEEEEHHHHHHHHSS--SGGG-SHHHHHHHHHHHTSHHHHHHHHHHHT--

Foldseek 3Di:
DVVVVVVVVVVVVVVVVVVVVVVVVVVVVVVVVVVPPDDDDDDDDDDDDDDDDDDDDDDDDDDDDDDDDDDDDDDDDDPPPPDPLAALVNLLVLLVQDALVLLQVQLVAFLADGPQVSQLVSLCSAGLVSQWPGKHRPHGQEIETEGEDAAPVSCCRNCVVPQSVLLSVLSSVLSCCQRHVRHFKYKYWYWHDDPVDPDIDIAIFIQGQVQLCVLQVHRRYVVCSDRVSVVVSSVQSPDSVRSVSRRVRRRPD